Protein AF-A2EH08-F1 (afdb_monomer)

Secondary structure (DSSP, 8-state):
---HHHHHHHHHHHHHHHHHHHHHHHHHHHHHHHHHHHHHHHHHHHHTTPPP-HHHHHHHHHHHHT-SPP---HHHHHHHHHHHHHHHHHHHHHHHHHHHHHHHHHHHHHHHHHHHHHHHHHHHHHHHHHHHHHHHHHHHHHHHHHHHHHHHHHHHHHHHHHHHHHHHHHHHHHHHHHHHHHHHHHHHHHHHHHH--HHHHHHHHHHHHHHHHHHHHT----

Organism: Trichomonas vaginalis (strain ATCC PRA-98 / G3) (NCBI:txid412133)

Mean predicted aligned error: 13.9 Å

Structure (mmCIF, N/CA/C/O backbone):
data_AF-A2EH08-F1
#
_entry.id   AF-A2EH08-F1
#
loop_
_atom_site.group_PDB
_atom_site.id
_atom_site.type_symbol
_atom_site.label_atom_id
_atom_site.label_alt_id
_atom_site.label_comp_id
_atom_site.label_asym_id
_atom_site.label_entity_id
_atom_site.label_seq_id
_atom_site.pdbx_PDB_ins_code
_atom_site.Cartn_x
_atom_site.Cartn_y
_atom_site.Cartn_z
_atom_site.occupancy
_atom_site.B_iso_or_equiv
_atom_site.auth_seq_id
_atom_site.auth_comp_id
_atom_site.auth_asym_id
_atom_site.auth_atom_id
_atom_site.pdbx_PDB_model_num
ATOM 1 N N . MET A 1 1 ? 39.885 22.192 -23.749 1.00 49.75 1 MET A N 1
ATOM 2 C CA . MET A 1 1 ? 40.230 20.756 -23.696 1.00 49.75 1 MET A CA 1
ATOM 3 C C . MET A 1 1 ? 38.966 19.985 -23.991 1.00 49.75 1 MET A C 1
ATOM 5 O O . MET A 1 1 ? 37.995 20.178 -23.269 1.00 49.75 1 MET A O 1
ATOM 9 N N . GLU A 1 2 ? 38.948 19.190 -25.057 1.00 62.38 2 GLU A N 1
ATOM 10 C CA . GLU A 1 2 ? 37.859 18.235 -25.287 1.00 62.38 2 GLU A CA 1
ATOM 11 C C . GLU A 1 2 ? 37.790 17.224 -24.138 1.00 62.38 2 GLU A C 1
ATOM 13 O O . GLU A 1 2 ? 38.817 16.830 -23.579 1.00 62.38 2 GLU A O 1
ATOM 18 N N . SER A 1 3 ? 36.569 16.840 -23.756 1.00 83.94 3 SER A N 1
ATOM 19 C CA . SER A 1 3 ? 36.348 15.782 -22.767 1.00 83.94 3 SER A CA 1
ATOM 20 C C . SER A 1 3 ? 36.948 14.473 -23.282 1.00 83.94 3 SER A C 1
ATOM 22 O O . SER A 1 3 ? 36.879 14.192 -24.478 1.00 83.94 3 SER A O 1
ATOM 24 N N . LYS A 1 4 ? 37.481 13.635 -22.384 1.00 87.44 4 LYS A N 1
ATOM 25 C CA . LYS A 1 4 ? 37.990 12.297 -22.740 1.00 87.44 4 LYS A CA 1
ATOM 26 C C . LYS A 1 4 ? 36.957 11.483 -23.531 1.00 87.44 4 LYS A C 1
ATOM 28 O O . LYS A 1 4 ? 37.321 10.727 -24.419 1.00 87.44 4 LYS A O 1
ATOM 33 N N . GLU A 1 5 ? 35.672 11.665 -23.235 1.00 84.50 5 GLU A N 1
ATOM 34 C CA . GLU A 1 5 ? 34.560 11.014 -23.937 1.00 84.50 5 GLU A CA 1
ATOM 35 C C . GLU A 1 5 ? 34.427 11.463 -25.397 1.00 84.50 5 GLU A C 1
ATOM 37 O O . GLU A 1 5 ? 34.143 10.647 -26.270 1.00 84.50 5 GLU A O 1
ATOM 42 N N . GLU A 1 6 ? 34.672 12.744 -25.671 1.00 87.25 6 GLU A N 1
ATOM 43 C CA . GLU A 1 6 ? 34.622 13.298 -27.025 1.00 87.25 6 GLU A CA 1
ATOM 44 C C . GLU A 1 6 ? 35.771 12.731 -27.869 1.00 87.25 6 GLU A C 1
ATOM 46 O O . GLU A 1 6 ? 35.530 12.244 -28.969 1.00 87.25 6 GLU A O 1
ATOM 51 N N . GLN A 1 7 ? 36.973 12.651 -27.286 1.00 90.12 7 GLN A N 1
ATOM 52 C CA . GLN A 1 7 ? 38.146 12.035 -27.920 1.00 90.12 7 GLN A CA 1
ATOM 53 C C . GLN A 1 7 ? 37.923 10.550 -28.242 1.00 90.12 7 GLN A C 1
ATOM 55 O O . GLN A 1 7 ? 38.331 10.072 -29.299 1.00 90.12 7 GLN A O 1
ATOM 60 N N . PHE A 1 8 ? 37.248 9.801 -27.363 1.00 91.88 8 PHE A N 1
ATOM 61 C CA . PHE A 1 8 ? 36.887 8.412 -27.660 1.00 91.88 8 PHE A CA 1
ATOM 62 C C . PHE A 1 8 ? 35.885 8.304 -28.812 1.00 91.88 8 PHE A C 1
ATOM 64 O O . PHE A 1 8 ? 36.009 7.400 -29.638 1.00 91.88 8 PHE A O 1
ATOM 71 N N . LEU A 1 9 ? 34.903 9.205 -28.889 1.00 92.00 9 LEU A N 1
ATOM 72 C CA . LEU A 1 9 ? 33.942 9.220 -29.992 1.00 92.00 9 LEU A CA 1
ATOM 73 C C . LEU A 1 9 ? 34.605 9.547 -31.328 1.00 92.00 9 LEU A C 1
ATOM 75 O O . LEU A 1 9 ? 34.261 8.911 -32.324 1.00 92.00 9 LEU A O 1
ATOM 79 N N . ASP A 1 10 ? 35.559 10.478 -31.343 1.00 92.06 10 ASP A N 1
ATOM 80 C CA . ASP A 1 10 ? 36.365 10.780 -32.529 1.00 92.06 10 ASP A CA 1
ATOM 81 C C . ASP A 1 10 ? 37.149 9.556 -32.992 1.00 92.06 10 ASP A C 1
ATOM 83 O O . ASP A 1 10 ? 36.986 9.119 -34.129 1.00 92.06 10 ASP A O 1
ATOM 87 N N . LEU A 1 11 ? 37.884 8.907 -32.084 1.00 94.00 11 LEU A N 1
ATOM 88 C CA . LEU A 1 11 ? 38.642 7.697 -32.410 1.00 94.00 11 LEU A CA 1
ATOM 89 C C . LEU A 1 11 ? 37.751 6.568 -32.941 1.00 94.00 11 LEU A C 1
ATOM 91 O O . LEU A 1 11 ? 38.146 5.844 -33.856 1.00 94.00 11 LEU A O 1
ATOM 95 N N . ILE A 1 12 ? 36.553 6.377 -32.381 1.00 93.69 12 ILE A N 1
ATOM 96 C CA . ILE A 1 12 ? 35.608 5.360 -32.868 1.00 93.69 12 ILE A CA 1
ATOM 97 C C . ILE A 1 12 ? 35.096 5.734 -34.263 1.00 93.69 12 ILE A C 1
ATOM 99 O O . ILE A 1 12 ? 35.004 4.865 -35.134 1.00 93.69 12 ILE A O 1
ATOM 103 N N . ALA A 1 13 ? 34.762 7.004 -34.485 1.00 94.69 13 ALA A N 1
ATOM 104 C CA . ALA A 1 13 ? 34.248 7.483 -35.758 1.00 94.69 13 ALA A CA 1
ATOM 105 C C . ALA A 1 13 ? 35.300 7.398 -36.875 1.00 94.69 13 ALA A C 1
ATOM 107 O O . ALA A 1 13 ? 34.998 6.874 -37.947 1.00 94.69 13 ALA A O 1
ATOM 108 N N . GLU A 1 14 ? 36.538 7.810 -36.597 1.00 93.94 14 GLU A N 1
ATOM 109 C CA . GLU A 1 14 ? 37.685 7.681 -37.501 1.00 93.94 14 GLU A CA 1
ATOM 110 C C . GLU A 1 14 ? 37.977 6.215 -37.825 1.00 93.94 14 GLU A C 1
ATOM 112 O O . GLU A 1 14 ? 38.039 5.839 -38.993 1.00 93.94 14 GLU A O 1
ATOM 117 N N . ASN A 1 15 ? 38.057 5.340 -36.814 1.00 95.31 15 ASN A N 1
ATOM 118 C CA . ASN A 1 15 ? 38.250 3.904 -37.048 1.00 95.31 15 ASN A CA 1
ATOM 119 C C . ASN A 1 15 ? 37.121 3.289 -37.887 1.00 95.31 15 ASN A C 1
ATOM 121 O O . ASN A 1 15 ? 37.353 2.355 -38.655 1.00 95.31 15 ASN A O 1
ATOM 125 N N . THR A 1 16 ? 35.890 3.780 -37.736 1.00 94.50 16 THR A N 1
ATOM 126 C CA . THR A 1 16 ? 34.741 3.301 -38.514 1.00 94.50 16 THR A CA 1
ATOM 127 C C . THR A 1 16 ? 34.807 3.793 -39.958 1.00 94.50 16 THR A C 1
ATOM 129 O O . THR A 1 16 ? 34.585 2.998 -40.871 1.00 94.50 16 THR A O 1
ATOM 132 N N . GLN A 1 17 ? 35.173 5.060 -40.180 1.00 96.50 17 GLN A N 1
ATOM 133 C CA . GLN A 1 17 ? 35.439 5.595 -41.517 1.00 96.50 17 GLN A CA 1
ATOM 134 C C . GLN A 1 17 ? 36.549 4.797 -42.209 1.00 96.50 17 GLN A C 1
ATOM 136 O O . GLN A 1 17 ? 36.324 4.280 -43.299 1.00 96.50 17 GLN A O 1
ATOM 141 N N . LEU A 1 18 ? 37.699 4.613 -41.553 1.00 95.12 18 LEU A N 1
ATOM 142 C CA . LEU A 1 18 ? 38.838 3.877 -42.110 1.00 95.12 18 LEU A CA 1
ATOM 143 C C . LEU A 1 18 ? 38.465 2.439 -42.494 1.00 95.12 18 LEU A C 1
ATOM 145 O O . LEU A 1 18 ? 38.854 1.956 -43.554 1.00 95.12 18 LEU A O 1
ATOM 149 N N . LYS A 1 19 ? 37.666 1.745 -41.673 1.00 96.19 19 LYS A N 1
ATOM 150 C CA . LYS A 1 19 ? 37.162 0.400 -42.009 1.00 96.19 19 LYS A CA 1
ATOM 151 C C . LYS A 1 19 ? 36.293 0.401 -43.268 1.00 96.19 19 LYS A C 1
ATOM 153 O O . LYS A 1 19 ? 36.409 -0.509 -44.089 1.00 96.19 19 LYS A O 1
ATOM 158 N N . GLU A 1 20 ? 35.431 1.400 -43.427 1.00 94.69 20 GLU A N 1
ATOM 159 C CA . GLU A 1 20 ? 34.584 1.542 -44.614 1.00 94.69 20 GLU A CA 1
ATOM 160 C C . GLU A 1 20 ? 35.393 1.924 -45.863 1.00 94.69 20 GLU A C 1
ATOM 162 O O . GLU A 1 20 ? 35.124 1.386 -46.938 1.00 94.69 20 GLU A O 1
ATOM 167 N N . GLU A 1 21 ? 36.414 2.773 -45.720 1.00 94.94 21 GLU A N 1
ATOM 168 C CA . GLU A 1 21 ? 37.368 3.116 -46.783 1.00 94.94 21 GLU A CA 1
ATOM 169 C C . GLU A 1 21 ? 38.152 1.893 -47.245 1.00 94.94 21 GLU A C 1
ATOM 171 O O . GLU A 1 21 ? 38.143 1.586 -48.435 1.00 94.94 21 GLU A O 1
ATOM 176 N N . ILE A 1 22 ? 38.736 1.128 -46.318 1.00 95.62 22 ILE A N 1
ATOM 177 C CA . ILE A 1 22 ? 39.437 -0.126 -46.632 1.00 95.62 22 ILE A CA 1
ATOM 178 C C . ILE A 1 22 ? 38.513 -1.075 -47.398 1.00 95.62 22 ILE A C 1
ATOM 180 O O . ILE A 1 22 ? 38.913 -1.647 -48.413 1.00 95.62 22 ILE A O 1
ATOM 184 N N . LYS A 1 23 ? 37.262 -1.221 -46.953 1.00 95.75 23 LYS A N 1
ATOM 185 C CA . LYS A 1 23 ? 36.284 -2.076 -47.629 1.00 95.75 23 LYS A CA 1
ATOM 186 C C . LYS A 1 23 ? 35.937 -1.559 -49.030 1.00 95.75 23 LYS A C 1
ATO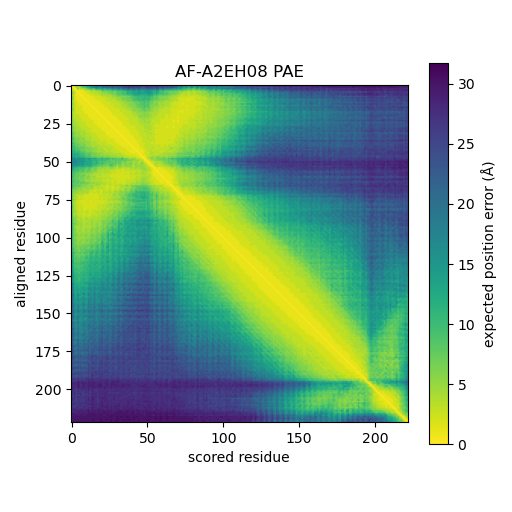M 188 O O . LYS A 1 23 ? 35.857 -2.356 -49.958 1.00 95.75 23 LYS A O 1
ATOM 193 N N . SER A 1 24 ? 35.775 -0.245 -49.197 1.00 95.94 24 SER A N 1
ATOM 194 C CA . SER A 1 24 ? 35.549 0.385 -50.506 1.00 95.94 24 SER A CA 1
ATOM 195 C C . SER A 1 24 ? 36.723 0.135 -51.46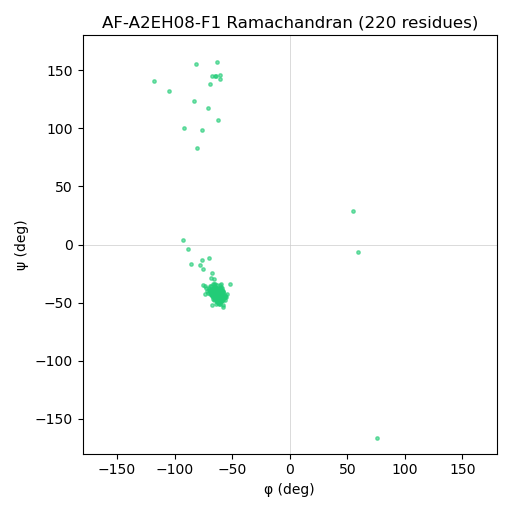4 1.00 95.94 24 SER A C 1
ATOM 197 O O . SER A 1 24 ? 36.511 -0.242 -52.617 1.00 95.94 24 SER A O 1
ATOM 199 N N . VAL A 1 25 ? 37.967 0.235 -50.971 1.00 95.94 25 VAL A N 1
ATOM 200 C CA . VAL A 1 25 ? 39.181 -0.066 -51.755 1.00 95.94 25 VAL A CA 1
ATOM 201 C C . VAL A 1 25 ? 39.203 -1.537 -52.162 1.00 95.94 25 VAL A C 1
ATOM 203 O O . VAL A 1 25 ? 39.465 -1.858 -53.317 1.00 95.94 25 VAL A O 1
ATOM 206 N N . GLN A 1 26 ? 38.914 -2.447 -51.231 1.00 95.94 26 GLN A N 1
ATOM 207 C CA . GLN A 1 26 ? 38.896 -3.888 -51.500 1.00 95.94 26 GLN A CA 1
ATOM 208 C C . GLN A 1 26 ? 37.847 -4.271 -52.551 1.00 95.94 26 GLN A C 1
ATOM 210 O O . GLN A 1 26 ? 38.128 -5.079 -53.437 1.00 95.94 26 GLN A O 1
ATOM 215 N N . GLU A 1 27 ? 36.651 -3.688 -52.472 1.00 93.62 27 GLU A N 1
ATOM 216 C CA . GLU A 1 27 ? 35.580 -3.900 -53.449 1.00 93.62 27 GLU A CA 1
ATOM 217 C C . GLU A 1 27 ? 35.974 -3.373 -54.832 1.00 93.62 27 GLU A C 1
ATOM 219 O O . GLU A 1 27 ? 35.802 -4.079 -55.828 1.00 93.62 27 GLU A O 1
ATOM 224 N N . PHE A 1 28 ? 36.575 -2.184 -54.896 1.00 96.06 28 PHE A N 1
ATOM 225 C CA . PHE A 1 28 ? 37.058 -1.613 -56.149 1.00 96.06 28 PHE A CA 1
ATOM 226 C C . PHE A 1 28 ? 38.192 -2.440 -56.768 1.00 96.06 28 PHE A C 1
ATOM 228 O O . PHE A 1 28 ? 38.129 -2.785 -57.946 1.00 96.06 28 PHE A O 1
ATOM 235 N N . ASN A 1 29 ? 39.175 -2.861 -55.971 1.00 95.19 29 ASN A N 1
ATOM 236 C CA . ASN A 1 29 ? 40.260 -3.731 -56.434 1.00 95.19 29 ASN A CA 1
ATOM 237 C C . ASN A 1 29 ? 39.731 -5.054 -57.001 1.00 95.19 29 ASN A C 1
ATOM 239 O O . ASN A 1 29 ? 40.243 -5.558 -58.000 1.00 95.19 29 ASN A O 1
ATOM 243 N N . LYS A 1 30 ? 38.670 -5.609 -56.402 1.00 95.12 30 LYS A N 1
ATOM 244 C CA . LYS A 1 30 ? 38.002 -6.800 -56.932 1.00 95.12 30 LYS A CA 1
ATOM 245 C C . LYS A 1 30 ? 37.341 -6.527 -58.286 1.00 95.12 30 LYS A C 1
ATOM 247 O O . LYS A 1 30 ? 37.424 -7.378 -59.166 1.00 95.12 30 LYS A O 1
ATOM 252 N N . LEU A 1 31 ? 36.700 -5.370 -58.466 1.00 94.69 31 LEU A N 1
ATOM 253 C CA . LEU A 1 31 ? 36.111 -4.982 -59.753 1.00 94.69 31 LEU A CA 1
ATOM 254 C C . LEU A 1 31 ? 37.174 -4.834 -60.844 1.00 94.69 31 LEU A C 1
ATOM 256 O O . LEU A 1 31 ? 36.974 -5.352 -61.938 1.00 94.69 31 LEU A O 1
ATOM 260 N N . VAL A 1 32 ? 38.308 -4.200 -60.531 1.00 93.88 32 VAL A N 1
ATOM 261 C CA . VAL A 1 32 ? 39.443 -4.072 -61.460 1.00 93.88 32 VAL A CA 1
ATOM 262 C C . VAL A 1 32 ? 39.987 -5.449 -61.842 1.00 93.88 32 VAL A C 1
ATOM 264 O O . VAL A 1 32 ? 40.097 -5.754 -63.022 1.00 93.88 32 VAL A O 1
ATOM 267 N N . SER A 1 33 ? 40.211 -6.335 -60.868 1.00 94.88 33 SER A N 1
ATOM 268 C CA . SER A 1 33 ? 40.682 -7.699 -61.146 1.00 94.88 33 SER A CA 1
ATOM 269 C C . SER A 1 33 ? 39.702 -8.508 -62.008 1.00 94.88 33 SER A C 1
ATOM 271 O O . SER A 1 33 ? 40.124 -9.263 -62.885 1.00 94.88 33 SER A O 1
ATOM 273 N N . LEU A 1 34 ? 38.392 -8.347 -61.792 1.00 94.19 34 LEU A N 1
ATOM 274 C CA . LEU A 1 34 ? 37.370 -8.979 -62.630 1.00 94.19 34 LEU A CA 1
ATOM 275 C C . LEU A 1 34 ? 37.344 -8.395 -64.046 1.00 94.19 34 LEU A C 1
ATOM 277 O O . LEU A 1 34 ? 37.100 -9.140 -64.995 1.00 94.19 34 LEU A O 1
ATOM 281 N N . LEU A 1 35 ? 37.584 -7.090 -64.189 1.00 93.50 35 LEU A N 1
ATOM 282 C CA . LEU A 1 35 ? 37.697 -6.429 -65.484 1.00 93.50 35 LEU A CA 1
ATOM 283 C C . LEU A 1 35 ? 38.915 -6.947 -66.257 1.00 93.50 35 LEU A C 1
ATOM 285 O O . LEU A 1 35 ? 38.756 -7.343 -67.409 1.00 93.50 35 LEU A O 1
ATOM 289 N N . ASP A 1 36 ? 40.082 -7.038 -65.616 1.00 93.00 36 ASP A N 1
ATOM 290 C CA . ASP A 1 36 ? 41.299 -7.600 -66.218 1.00 93.00 36 ASP A CA 1
ATOM 291 C C . ASP A 1 36 ? 41.063 -9.036 -66.701 1.00 93.00 36 ASP A C 1
ATOM 293 O O . ASP A 1 36 ? 41.398 -9.396 -67.831 1.00 93.00 36 ASP A O 1
ATOM 297 N N . GLN A 1 37 ? 40.417 -9.859 -65.869 1.00 92.75 37 GLN A N 1
ATOM 298 C CA . GLN A 1 37 ? 40.078 -11.231 -66.235 1.00 92.75 37 GLN A CA 1
ATOM 299 C C . GLN A 1 37 ? 39.111 -11.283 -67.426 1.00 92.75 37 GLN A C 1
ATOM 301 O O . GLN A 1 37 ? 39.305 -12.089 -68.337 1.00 92.75 37 GLN A O 1
ATOM 306 N N . ALA A 1 38 ? 38.073 -10.442 -67.433 1.00 90.56 38 ALA A N 1
ATOM 307 C CA . ALA A 1 38 ? 37.114 -10.377 -68.532 1.00 90.56 38 ALA A CA 1
ATOM 308 C C . ALA A 1 38 ? 37.775 -9.913 -69.839 1.00 90.56 38 ALA A C 1
ATOM 310 O O . ALA A 1 38 ? 37.497 -10.478 -70.895 1.00 90.56 38 ALA A O 1
ATOM 311 N N . TYR A 1 39 ? 38.690 -8.945 -69.764 1.00 91.00 39 TYR A N 1
ATOM 312 C CA . TYR A 1 39 ? 39.450 -8.460 -70.911 1.00 91.00 39 TYR A CA 1
ATOM 313 C C . TYR A 1 39 ? 40.364 -9.546 -71.497 1.00 91.00 39 TYR A C 1
ATOM 315 O O . TYR A 1 39 ? 40.376 -9.761 -72.705 1.00 91.00 39 TYR A O 1
ATOM 323 N N . LEU A 1 40 ? 41.079 -10.301 -70.655 1.00 91.06 40 LEU A N 1
ATOM 324 C CA . LEU A 1 40 ? 41.918 -11.413 -71.120 1.00 91.06 40 LEU A CA 1
ATOM 325 C C . LEU A 1 40 ? 41.103 -12.533 -71.779 1.00 91.06 40 LEU A C 1
ATOM 327 O O . LEU A 1 40 ? 41.537 -13.096 -72.786 1.00 91.06 40 LEU A O 1
ATOM 331 N N . ILE A 1 41 ? 39.926 -12.852 -71.229 1.00 89.31 41 ILE A N 1
ATOM 332 C CA . ILE A 1 41 ? 38.998 -13.822 -71.828 1.00 89.31 41 ILE A CA 1
ATOM 333 C C . ILE A 1 41 ? 38.559 -13.337 -73.213 1.00 89.31 41 ILE A C 1
ATOM 335 O O . ILE A 1 41 ? 38.685 -14.088 -74.174 1.00 89.31 41 ILE A O 1
ATOM 339 N N . MET A 1 42 ? 38.164 -12.068 -73.331 1.00 89.44 42 MET A N 1
ATOM 340 C CA . MET A 1 42 ? 37.791 -11.444 -74.602 1.00 89.44 42 MET A CA 1
ATOM 341 C C . MET A 1 42 ? 38.921 -11.538 -75.641 1.00 89.44 42 MET A C 1
ATOM 343 O O . MET A 1 42 ? 38.692 -11.967 -76.770 1.00 89.44 42 MET A O 1
ATOM 347 N N . CYS A 1 43 ? 40.158 -11.192 -75.263 1.00 87.81 43 CYS A N 1
ATOM 348 C CA . CYS A 1 43 ? 41.312 -11.298 -76.161 1.00 87.81 43 CYS A CA 1
ATOM 349 C C . CYS A 1 43 ? 41.554 -12.741 -76.633 1.00 87.81 43 CYS A C 1
ATOM 351 O O . CYS A 1 43 ? 41.927 -12.960 -77.790 1.00 87.81 43 CYS A O 1
ATOM 353 N N . ARG A 1 44 ? 41.343 -13.733 -75.757 1.00 90.19 44 ARG A N 1
ATOM 354 C CA . ARG A 1 44 ? 41.459 -15.157 -76.099 1.00 90.19 44 ARG A CA 1
ATOM 355 C C . ARG A 1 44 ? 40.361 -15.596 -77.066 1.00 90.19 44 ARG A C 1
ATOM 357 O O . ARG A 1 44 ? 40.689 -16.194 -78.084 1.00 90.19 44 ARG A O 1
ATOM 364 N N . GLU A 1 45 ? 39.100 -15.315 -76.749 1.00 88.38 45 GLU A N 1
ATOM 365 C CA . GLU A 1 45 ? 37.937 -15.661 -77.582 1.00 88.38 45 GLU A CA 1
ATOM 366 C C . GLU A 1 45 ? 38.097 -15.070 -78.988 1.00 88.38 45 GLU A C 1
ATOM 368 O O . GLU A 1 45 ? 37.974 -15.778 -79.986 1.00 88.38 45 GLU A O 1
ATOM 373 N N . GLN A 1 46 ? 38.522 -13.806 -79.072 1.00 86.69 46 GLN A N 1
ATOM 374 C CA . GLN A 1 46 ? 38.814 -13.144 -80.342 1.00 86.69 46 GLN A CA 1
ATOM 375 C C . GLN A 1 46 ? 39.960 -13.819 -81.114 1.00 86.69 46 GLN A C 1
ATOM 377 O O . GLN A 1 46 ? 39.867 -13.984 -82.328 1.00 86.69 46 GLN A O 1
ATOM 382 N N . SER A 1 47 ? 41.030 -14.238 -80.430 1.00 88.12 47 SER A N 1
ATOM 383 C CA . SER A 1 47 ? 42.163 -14.943 -81.058 1.00 88.12 47 SER A CA 1
ATOM 384 C C . SER A 1 47 ? 41.790 -16.337 -81.579 1.00 88.12 47 SER A C 1
ATOM 386 O O . SER A 1 47 ? 42.447 -16.852 -82.481 1.00 88.12 47 SER A O 1
ATOM 388 N N . LEU A 1 48 ? 40.749 -16.953 -81.010 1.00 90.38 48 LEU A N 1
ATOM 389 C CA . LEU A 1 48 ? 40.214 -18.257 -81.411 1.00 90.38 48 LEU A CA 1
ATOM 390 C C . LEU A 1 48 ? 39.064 -18.152 -82.433 1.00 90.38 48 LEU A C 1
ATOM 392 O O . LEU A 1 48 ? 38.503 -19.180 -82.806 1.00 90.38 48 LEU A O 1
ATOM 396 N N . ASN A 1 49 ? 38.729 -16.944 -82.913 1.00 84.38 49 ASN A N 1
ATOM 397 C CA . ASN A 1 49 ? 37.547 -16.656 -83.742 1.00 84.38 49 ASN A CA 1
ATOM 398 C C . ASN A 1 49 ? 36.212 -17.102 -83.098 1.00 84.38 49 ASN A C 1
ATOM 400 O O . ASN A 1 49 ? 35.252 -17.425 -83.800 1.00 84.38 49 ASN A O 1
ATOM 404 N N . GLU A 1 50 ? 36.137 -17.119 -81.767 1.00 87.50 50 GLU A N 1
ATOM 405 C CA . GLU A 1 50 ? 34.903 -17.372 -81.019 1.00 87.50 50 GLU A CA 1
ATOM 406 C C . GLU A 1 50 ? 34.051 -16.089 -80.930 1.00 87.50 50 GLU A C 1
ATOM 408 O O . GLU A 1 50 ? 34.552 -14.968 -81.054 1.00 87.50 50 GLU A O 1
ATOM 413 N N . GLN A 1 51 ? 32.734 -16.235 -80.742 1.00 81.69 51 GLN A N 1
ATOM 414 C CA . GLN A 1 51 ? 31.839 -15.087 -80.576 1.00 81.69 51 GLN A CA 1
ATOM 415 C C . GLN A 1 51 ? 32.081 -14.423 -79.213 1.00 81.69 51 GLN A C 1
ATOM 417 O O . GLN A 1 51 ? 31.823 -15.025 -78.176 1.00 81.69 51 GLN A O 1
ATOM 422 N N . VAL A 1 52 ?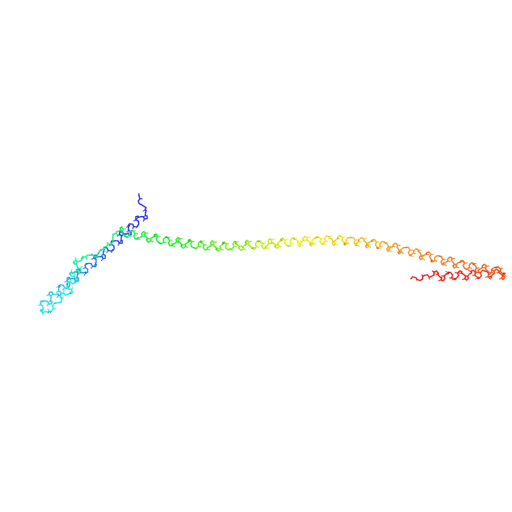 32.512 -13.163 -79.232 1.00 81.62 52 VAL A N 1
ATOM 423 C CA . VAL A 1 52 ? 32.794 -12.366 -78.031 1.00 81.62 52 VAL A CA 1
ATOM 424 C C . VAL A 1 52 ? 31.508 -11.735 -77.476 1.00 81.62 52 VAL A C 1
ATOM 426 O O . VAL A 1 52 ? 30.841 -10.968 -78.175 1.00 81.62 52 VAL A O 1
ATOM 429 N N . ASP A 1 53 ? 31.178 -11.996 -76.206 1.00 79.62 53 ASP A N 1
ATOM 430 C CA . ASP A 1 53 ? 30.110 -11.285 -75.480 1.00 79.62 53 ASP A CA 1
ATOM 431 C C . ASP A 1 53 ? 30.666 -10.066 -74.724 1.00 79.62 53 ASP A C 1
ATOM 433 O O . ASP A 1 53 ? 31.210 -10.167 -73.621 1.00 79.62 53 ASP A O 1
ATOM 437 N N . LEU A 1 54 ? 30.482 -8.880 -75.307 1.00 85.25 54 LEU A N 1
ATOM 438 C CA . LEU A 1 54 ? 30.937 -7.612 -74.728 1.00 85.25 54 LEU A CA 1
ATOM 439 C C . LEU A 1 54 ? 30.053 -7.113 -73.576 1.00 85.25 54 LEU A C 1
ATOM 441 O O . LEU A 1 54 ? 30.476 -6.260 -72.799 1.00 85.25 54 LEU A O 1
ATOM 445 N N . THR A 1 55 ? 28.857 -7.677 -73.385 1.00 86.44 55 THR A N 1
ATOM 446 C CA . THR A 1 55 ? 27.880 -7.180 -72.402 1.00 86.44 55 THR A CA 1
ATOM 447 C C . THR A 1 55 ? 28.419 -7.241 -70.972 1.00 86.44 55 THR A C 1
ATOM 449 O O . THR A 1 55 ? 28.139 -6.376 -70.136 1.00 86.44 55 THR A O 1
ATOM 452 N N . LYS A 1 56 ? 29.185 -8.291 -70.655 1.00 85.06 56 LYS A N 1
ATOM 453 C CA . LYS A 1 56 ? 29.806 -8.464 -69.335 1.00 85.06 56 LYS A CA 1
ATOM 454 C C . LYS A 1 56 ? 30.969 -7.494 -69.128 1.00 85.06 56 LYS A C 1
ATOM 456 O O . LYS A 1 56 ? 31.128 -6.976 -68.021 1.00 85.06 56 LYS A O 1
ATOM 461 N N . LEU A 1 57 ? 31.745 -7.243 -70.180 1.00 88.31 57 LEU A N 1
ATOM 462 C CA . LEU A 1 57 ? 32.861 -6.306 -70.161 1.00 88.31 57 LEU A CA 1
ATOM 463 C C . LEU A 1 57 ? 32.355 -4.870 -69.976 1.00 88.31 57 LEU A C 1
ATOM 465 O O . LEU A 1 57 ? 32.811 -4.192 -69.062 1.00 88.31 57 LEU A O 1
ATOM 469 N N . ASP A 1 58 ? 31.332 -4.455 -70.724 1.00 90.44 58 ASP A N 1
ATOM 470 C CA . ASP A 1 58 ? 30.728 -3.119 -70.625 1.00 90.44 58 ASP A CA 1
ATOM 471 C C . ASP A 1 58 ? 30.170 -2.827 -69.226 1.00 90.44 58 ASP A C 1
ATOM 473 O O . ASP A 1 58 ? 30.347 -1.733 -68.681 1.00 90.44 58 ASP A O 1
ATOM 477 N N . LYS A 1 59 ? 29.539 -3.822 -68.586 1.00 91.56 59 LYS A N 1
ATOM 478 C CA . LYS A 1 59 ? 29.060 -3.704 -67.198 1.00 91.56 59 LYS A CA 1
ATOM 479 C C . LYS A 1 59 ? 30.205 -3.517 -66.203 1.00 91.56 59 LYS A C 1
ATOM 481 O O . LYS A 1 59 ? 30.078 -2.717 -65.272 1.00 91.56 59 LYS A O 1
ATOM 486 N N . LEU A 1 60 ? 31.314 -4.237 -66.380 1.00 91.81 60 LEU A N 1
ATOM 487 C CA . LEU A 1 60 ? 32.496 -4.106 -65.524 1.00 91.81 60 LEU A CA 1
ATOM 488 C C . LEU A 1 60 ? 33.214 -2.775 -65.761 1.00 91.81 60 LEU A C 1
ATOM 490 O O . LEU A 1 60 ? 33.546 -2.106 -64.788 1.00 91.81 60 LEU A O 1
ATOM 494 N N . ILE A 1 61 ? 33.356 -2.341 -67.017 1.00 91.00 61 ILE A N 1
ATOM 495 C CA . ILE A 1 61 ? 33.893 -1.021 -67.377 1.00 91.00 61 ILE A CA 1
ATOM 496 C C . ILE A 1 61 ? 33.052 0.077 -66.731 1.00 91.00 61 ILE A C 1
ATOM 498 O O . ILE A 1 61 ? 33.603 0.958 -66.079 1.00 91.00 61 ILE A O 1
ATOM 502 N N . THR A 1 62 ? 31.724 0.003 -66.833 1.00 92.00 62 THR A N 1
ATOM 503 C CA . THR A 1 62 ? 30.819 0.981 -66.207 1.00 92.00 62 THR A CA 1
ATOM 504 C C . THR A 1 62 ? 30.991 1.009 -64.686 1.00 92.00 62 THR A C 1
ATOM 506 O O . THR A 1 62 ? 31.051 2.080 -64.080 1.00 92.00 62 THR A O 1
ATOM 509 N N . SER A 1 63 ? 31.125 -0.165 -64.063 1.00 91.44 63 SER A N 1
ATOM 510 C CA . SER A 1 63 ? 31.305 -0.288 -62.612 1.00 91.44 63 SER A CA 1
ATOM 511 C C . SER A 1 63 ? 32.657 0.263 -62.146 1.00 91.44 63 SER A C 1
ATOM 513 O O . SER A 1 63 ? 32.709 0.969 -61.147 1.00 91.44 63 SER A O 1
ATOM 515 N N . VAL A 1 64 ? 33.742 0.004 -62.885 1.00 91.12 64 VAL A N 1
ATOM 516 C CA . VAL A 1 64 ? 35.080 0.551 -62.596 1.00 91.12 64 VAL A CA 1
ATOM 517 C C . VAL A 1 64 ? 35.130 2.059 -62.862 1.00 91.12 64 VAL A C 1
ATOM 519 O O . VAL A 1 64 ? 35.694 2.805 -62.068 1.00 91.12 64 VAL A O 1
ATOM 522 N N . THR A 1 65 ? 34.482 2.533 -63.926 1.00 91.31 65 THR A N 1
ATOM 523 C CA . THR A 1 65 ? 34.408 3.967 -64.269 1.00 91.31 65 THR A CA 1
ATOM 524 C C . THR A 1 65 ? 33.620 4.757 -63.224 1.00 91.31 65 THR A C 1
ATOM 526 O O . THR A 1 65 ? 33.911 5.924 -62.978 1.00 91.31 65 THR A O 1
ATOM 529 N N . SER A 1 66 ? 32.658 4.111 -62.561 1.00 91.25 66 SER A N 1
ATOM 530 C CA . SER A 1 66 ? 31.914 4.695 -61.439 1.00 91.25 66 SER A CA 1
ATOM 531 C C . SER A 1 66 ? 32.765 4.859 -60.169 1.00 91.25 66 SER A C 1
ATOM 533 O O . SER A 1 66 ? 32.346 5.549 -59.243 1.00 91.25 66 SER A O 1
ATOM 535 N N . GLY A 1 67 ? 33.966 4.270 -60.130 1.00 91.38 67 GLY A N 1
ATOM 536 C CA . GLY A 1 67 ? 34.934 4.445 -59.055 1.00 91.38 67 GLY A CA 1
ATOM 537 C C . GLY A 1 67 ? 34.602 3.681 -57.772 1.00 91.38 67 GLY A C 1
ATOM 538 O O . GLY A 1 67 ? 33.774 2.770 -57.728 1.00 91.38 67 GLY A O 1
ATOM 539 N N . MET A 1 68 ? 35.304 4.050 -56.702 1.00 91.75 68 MET A N 1
ATOM 540 C CA . MET A 1 68 ? 35.074 3.525 -55.359 1.00 91.75 68 MET A CA 1
ATOM 541 C C . MET A 1 68 ? 33.721 3.987 -54.813 1.00 91.75 68 MET A C 1
ATOM 543 O O . MET A 1 68 ? 33.304 5.126 -55.033 1.00 91.75 68 MET A O 1
ATOM 547 N N . ARG A 1 69 ? 33.049 3.132 -54.033 1.00 91.00 69 ARG A N 1
ATOM 548 C CA . ARG A 1 69 ? 31.806 3.543 -53.370 1.00 91.00 69 ARG A CA 1
ATOM 549 C C . ARG A 1 69 ? 32.081 4.670 -52.362 1.00 91.00 69 ARG A C 1
ATOM 551 O O . ARG A 1 69 ? 33.119 4.640 -51.689 1.00 91.00 69 ARG A O 1
ATOM 558 N N . PRO A 1 70 ? 31.152 5.625 -52.202 1.00 89.88 70 PRO A N 1
ATOM 559 C CA . PRO A 1 70 ? 31.313 6.707 -51.244 1.00 89.88 70 PRO A CA 1
ATOM 560 C C . PRO A 1 70 ? 31.324 6.175 -49.807 1.00 89.88 70 PRO A C 1
ATOM 562 O O . PRO A 1 70 ? 30.601 5.234 -49.464 1.00 89.88 70 PRO A O 1
ATOM 565 N N . VAL A 1 71 ? 32.131 6.812 -48.959 1.00 92.44 71 VAL A N 1
ATOM 566 C CA . VAL A 1 71 ? 32.253 6.497 -47.532 1.00 92.44 71 VAL A CA 1
ATOM 567 C C . VAL A 1 71 ? 31.815 7.700 -46.701 1.00 92.44 71 VAL A C 1
ATOM 569 O O . VAL A 1 71 ? 32.070 8.846 -47.060 1.00 92.44 71 VAL A O 1
ATOM 572 N N . ASN A 1 72 ? 31.118 7.439 -45.594 1.00 91.00 72 ASN A N 1
ATOM 573 C CA . ASN A 1 72 ? 30.714 8.486 -44.658 1.00 91.00 72 ASN A CA 1
ATOM 574 C C . ASN A 1 72 ? 31.941 9.053 -43.931 1.00 91.00 72 ASN A C 1
ATOM 576 O O . ASN A 1 72 ? 32.772 8.285 -43.447 1.00 91.00 72 ASN A O 1
ATOM 580 N N . SER A 1 73 ? 31.988 10.376 -43.768 1.00 94.62 73 SER A N 1
ATOM 581 C CA . SER A 1 73 ? 33.019 11.037 -42.965 1.00 94.62 73 SER A CA 1
ATOM 582 C C . SER A 1 73 ? 32.956 10.630 -41.488 1.00 94.62 73 SER A C 1
ATOM 584 O O . SER A 1 73 ? 31.895 10.251 -40.973 1.00 94.62 73 SER A O 1
ATOM 586 N N . ALA A 1 74 ? 34.076 10.777 -40.781 1.00 92.38 74 ALA A N 1
ATOM 587 C CA . ALA A 1 74 ? 34.161 10.599 -39.337 1.00 92.38 74 ALA A CA 1
ATOM 588 C C . ALA A 1 74 ? 33.140 11.490 -38.619 1.00 92.38 74 ALA A C 1
ATOM 590 O O . ALA A 1 74 ? 32.410 11.010 -37.761 1.00 92.38 74 ALA A O 1
ATOM 591 N N . GLU A 1 75 ? 32.968 12.746 -39.032 1.00 92.12 75 GLU A N 1
ATOM 592 C CA . GLU A 1 75 ? 31.955 13.640 -38.451 1.00 92.12 75 GLU A CA 1
ATOM 593 C C . GLU A 1 75 ? 30.530 13.074 -38.569 1.00 92.12 75 GLU A C 1
ATOM 595 O O . GLU A 1 75 ? 29.751 13.111 -37.612 1.00 92.12 75 GLU A O 1
ATOM 600 N N . SER A 1 76 ? 30.198 12.476 -39.719 1.00 92.56 76 SER A N 1
ATOM 601 C CA . SER A 1 76 ? 28.894 11.842 -39.944 1.00 92.56 76 SER A CA 1
ATOM 602 C C . SER A 1 76 ? 28.692 10.628 -39.034 1.00 92.56 76 SER A C 1
ATOM 604 O O . SER A 1 76 ? 27.600 10.421 -38.498 1.00 92.56 76 SER A O 1
ATOM 606 N N . TRP A 1 77 ? 29.739 9.823 -38.833 1.00 92.69 77 TRP A N 1
ATOM 607 C CA . TRP A 1 77 ? 29.712 8.698 -37.898 1.00 92.69 77 TRP A CA 1
ATOM 608 C C . TRP A 1 77 ? 29.618 9.158 -36.446 1.00 92.69 77 TRP A C 1
ATOM 610 O O . TRP A 1 77 ? 28.778 8.647 -35.707 1.00 92.69 77 TRP A O 1
ATOM 620 N N . LYS A 1 78 ? 30.398 10.168 -36.055 1.00 93.44 78 LYS A N 1
ATOM 621 C CA . LYS A 1 78 ? 30.357 10.784 -34.725 1.00 93.44 78 LYS A CA 1
ATOM 622 C C . LYS A 1 78 ? 28.954 11.291 -34.406 1.00 93.44 78 LYS A C 1
ATOM 624 O O . LYS A 1 78 ? 28.423 11.010 -33.333 1.00 93.44 78 LYS A O 1
ATOM 629 N N . TYR A 1 79 ? 28.314 11.976 -35.354 1.00 94.06 79 TYR A N 1
ATOM 630 C CA . TYR A 1 79 ? 26.943 12.457 -35.204 1.00 94.06 79 TYR A CA 1
ATOM 631 C C . TYR A 1 79 ? 25.939 11.313 -35.007 1.00 94.06 79 TYR A C 1
ATOM 633 O O . TYR A 1 79 ? 25.129 11.355 -34.076 1.00 94.06 79 TYR A O 1
ATOM 641 N N . LYS A 1 80 ? 26.016 10.260 -35.833 1.00 93.88 80 LYS A N 1
ATOM 642 C CA . LYS A 1 80 ? 25.163 9.066 -35.696 1.00 93.88 80 LYS A CA 1
ATOM 643 C C . LYS A 1 80 ? 25.351 8.394 -34.334 1.00 93.88 80 LYS A C 1
ATOM 645 O O . LYS A 1 80 ? 24.363 8.117 -33.658 1.00 93.88 80 LYS A O 1
ATOM 650 N N . LEU A 1 81 ? 26.597 8.209 -33.897 1.00 92.81 81 LEU A N 1
ATOM 651 C CA . LEU A 1 81 ? 26.927 7.616 -32.598 1.00 92.81 81 LEU A CA 1
ATOM 652 C C . LEU A 1 81 ? 26.363 8.443 -31.441 1.00 92.81 81 LEU A C 1
ATOM 654 O O . LEU A 1 81 ? 25.711 7.892 -30.555 1.00 92.81 81 LEU A O 1
ATOM 658 N N . LYS A 1 82 ? 26.533 9.771 -31.472 1.00 93.81 82 LYS A N 1
ATOM 659 C CA . LYS A 1 82 ? 25.936 10.665 -30.470 1.00 93.81 82 LYS A CA 1
ATOM 660 C C . LYS A 1 82 ? 24.419 10.514 -30.422 1.00 93.81 82 LYS A C 1
ATOM 662 O O . LYS A 1 82 ? 23.860 10.358 -29.339 1.00 93.81 82 LYS A O 1
ATOM 667 N N . GLN A 1 83 ? 23.746 10.503 -31.574 1.00 93.94 83 GLN A N 1
ATOM 668 C CA . GLN A 1 83 ? 22.298 10.296 -31.615 1.00 93.94 83 GLN A CA 1
ATOM 669 C C . GLN A 1 83 ? 21.872 8.956 -31.007 1.00 93.94 83 GLN A C 1
ATOM 671 O O . GLN A 1 83 ? 20.880 8.912 -30.280 1.00 93.94 83 GLN A O 1
ATOM 676 N N . GLU A 1 84 ? 22.586 7.866 -31.289 1.00 93.12 84 GLU A N 1
ATOM 677 C CA . GLU A 1 84 ? 22.269 6.558 -30.709 1.00 93.12 84 GLU A CA 1
ATOM 678 C C . GLU A 1 84 ? 22.478 6.528 -29.195 1.00 93.12 84 GLU A C 1
ATOM 680 O O . GLU A 1 84 ? 21.614 6.029 -28.470 1.00 93.12 84 GLU A O 1
ATOM 685 N N . ILE A 1 85 ? 23.567 7.129 -28.705 1.00 93.12 85 ILE A N 1
ATOM 686 C CA . ILE A 1 85 ? 23.830 7.275 -27.268 1.00 93.12 85 ILE A CA 1
ATOM 687 C C . ILE A 1 85 ? 22.691 8.051 -26.600 1.00 93.12 85 ILE A C 1
ATOM 689 O O . ILE A 1 85 ? 22.141 7.588 -25.598 1.00 93.12 85 ILE A O 1
ATOM 693 N N . TYR A 1 86 ? 22.272 9.181 -27.178 1.00 93.75 86 TYR A N 1
ATOM 694 C CA . TYR A 1 86 ? 21.151 9.962 -26.652 1.00 93.75 86 TYR A CA 1
ATOM 695 C C . TYR A 1 86 ? 19.838 9.179 -26.666 1.00 93.75 86 TYR A C 1
ATOM 697 O O . TYR A 1 86 ? 19.121 9.174 -25.668 1.00 93.75 86 TYR A O 1
ATOM 705 N N . LYS A 1 87 ? 19.524 8.471 -27.758 1.00 95.50 87 LYS A N 1
ATOM 706 C CA . LYS A 1 87 ? 18.315 7.637 -27.848 1.00 95.50 87 LYS A CA 1
ATOM 707 C C . LYS A 1 87 ? 18.305 6.547 -26.781 1.00 95.50 87 LYS A C 1
ATOM 709 O O . LYS A 1 87 ? 17.291 6.365 -26.109 1.00 95.50 87 LYS A O 1
ATOM 714 N N . LYS A 1 88 ? 19.430 5.854 -26.592 1.00 95.19 88 LYS A N 1
ATOM 715 C CA . LYS A 1 88 ? 19.567 4.794 -25.587 1.00 95.19 88 LYS A CA 1
ATOM 716 C C . LYS A 1 88 ? 19.449 5.347 -24.167 1.00 95.19 88 LYS A C 1
ATOM 718 O O . LYS A 1 88 ? 18.720 4.779 -23.357 1.00 95.19 88 LYS A O 1
ATOM 723 N N . SER A 1 89 ? 20.105 6.472 -23.885 1.00 94.44 89 SER A N 1
ATOM 724 C CA . SER A 1 89 ? 20.023 7.157 -22.590 1.00 94.44 89 SER A CA 1
ATOM 725 C C . SER A 1 89 ? 18.596 7.625 -22.276 1.00 94.44 89 SER A C 1
ATOM 727 O O . SER A 1 89 ? 18.071 7.360 -21.192 1.00 94.44 89 SER A O 1
ATOM 729 N N . ASN A 1 90 ? 17.912 8.229 -23.251 1.00 95.25 90 ASN A N 1
ATOM 730 C CA . ASN A 1 90 ? 16.519 8.652 -23.106 1.00 95.25 90 ASN A CA 1
ATOM 731 C C . ASN A 1 90 ? 15.579 7.465 -22.894 1.00 95.25 90 ASN A C 1
ATOM 733 O O . ASN A 1 90 ? 14.694 7.532 -22.045 1.00 95.25 90 ASN A O 1
ATOM 737 N N . HIS A 1 91 ? 15.772 6.370 -23.633 1.00 95.62 91 HIS A N 1
ATOM 738 C CA . HIS A 1 91 ? 14.980 5.158 -23.447 1.00 95.62 91 HIS A CA 1
ATOM 739 C C . HIS A 1 91 ? 15.157 4.587 -22.036 1.00 95.62 91 HIS A C 1
ATOM 741 O O . HIS A 1 91 ? 14.169 4.300 -21.363 1.00 95.62 91 HIS A O 1
ATOM 747 N N . GLN A 1 92 ? 16.399 4.509 -21.552 1.00 95.62 92 GLN A N 1
ATOM 748 C CA . GLN A 1 92 ? 16.688 4.049 -20.197 1.00 95.62 92 GLN A CA 1
ATOM 749 C C . GLN A 1 92 ? 16.054 4.961 -19.139 1.00 95.62 92 GLN A C 1
ATOM 751 O O . GLN A 1 92 ? 15.443 4.471 -18.193 1.00 95.62 92 GLN A O 1
ATOM 756 N N . THR A 1 93 ? 16.156 6.278 -19.318 1.00 96.31 93 THR A N 1
ATOM 757 C CA . THR A 1 93 ? 15.560 7.273 -18.414 1.00 96.31 93 THR A CA 1
ATOM 758 C C . THR A 1 93 ? 14.035 7.185 -18.403 1.00 96.31 93 THR A C 1
ATOM 760 O O . THR A 1 93 ? 13.406 7.308 -17.356 1.00 96.31 93 THR A O 1
ATOM 763 N N . LYS A 1 94 ? 13.418 6.921 -19.558 1.00 97.25 94 LYS A N 1
ATOM 764 C CA . LYS A 1 94 ? 11.975 6.704 -19.650 1.00 97.25 94 LYS A CA 1
ATOM 765 C C . LYS A 1 94 ? 11.553 5.445 -18.892 1.00 97.25 94 LYS A C 1
ATOM 767 O O . LYS A 1 94 ? 10.634 5.510 -18.087 1.00 97.25 94 LYS A O 1
ATOM 772 N N . LEU A 1 95 ? 12.266 4.332 -19.073 1.00 96.94 95 LEU A N 1
ATOM 773 C CA . LEU A 1 95 ? 11.990 3.095 -18.338 1.00 96.94 95 LEU A CA 1
ATOM 774 C C . LEU A 1 95 ? 12.122 3.282 -16.822 1.00 96.94 95 LEU A C 1
ATOM 776 O O . LEU A 1 95 ? 11.303 2.765 -16.063 1.00 96.94 95 LEU A O 1
ATOM 780 N N . THR A 1 96 ? 13.143 4.000 -16.349 1.00 96.94 96 THR A N 1
ATOM 781 C CA . THR A 1 96 ? 13.289 4.267 -14.911 1.00 96.94 96 THR A CA 1
ATOM 782 C C . THR A 1 96 ? 12.181 5.182 -14.397 1.00 96.94 96 THR A C 1
ATOM 784 O O . THR A 1 96 ? 11.641 4.919 -13.323 1.00 96.94 96 THR A O 1
ATOM 787 N N . PHE A 1 97 ? 11.795 6.202 -15.166 1.00 97.75 97 PHE A N 1
ATOM 788 C CA . PHE A 1 97 ? 10.681 7.086 -14.832 1.00 97.75 97 PHE A CA 1
ATOM 789 C C . PHE A 1 97 ? 9.351 6.331 -14.731 1.00 97.75 97 PHE A C 1
ATOM 791 O O . PHE A 1 97 ? 8.670 6.449 -13.713 1.00 97.75 97 PHE A O 1
ATOM 798 N N . ASP A 1 98 ? 9.013 5.514 -15.729 1.00 97.69 98 ASP A N 1
ATOM 799 C CA . ASP A 1 98 ? 7.771 4.735 -15.759 1.00 97.69 98 ASP A CA 1
ATOM 800 C C . ASP A 1 98 ? 7.706 3.781 -14.552 1.00 97.69 98 ASP A C 1
ATOM 802 O O . ASP A 1 98 ? 6.725 3.768 -13.807 1.00 97.69 98 ASP A O 1
ATOM 806 N N . ASN A 1 99 ? 8.810 3.086 -14.251 1.00 97.62 99 ASN A N 1
ATOM 807 C CA . ASN A 1 99 ? 8.915 2.225 -13.069 1.00 97.62 99 ASN A CA 1
ATOM 808 C C . ASN A 1 99 ? 8.735 2.989 -11.745 1.00 97.62 99 ASN A C 1
ATOM 810 O O . ASN A 1 99 ? 8.105 2.487 -10.808 1.00 97.62 99 ASN A O 1
ATOM 814 N N . LEU A 1 100 ? 9.308 4.190 -11.623 1.00 97.62 100 LEU A N 1
ATOM 815 C CA . LEU A 1 100 ? 9.148 5.023 -10.428 1.00 97.62 100 LEU A CA 1
ATOM 816 C C . LEU A 1 100 ? 7.718 5.555 -10.297 1.00 97.62 100 LEU A C 1
ATOM 818 O O . LEU A 1 100 ? 7.182 5.571 -9.187 1.00 97.62 100 LEU A O 1
ATOM 822 N N . SER A 1 101 ? 7.092 5.935 -11.411 1.00 98.00 101 SER A N 1
ATOM 823 C CA . SER A 1 101 ? 5.694 6.366 -11.469 1.00 98.00 101 SER A CA 1
ATOM 824 C C . SER A 1 101 ? 4.755 5.253 -10.995 1.00 98.00 101 SER A C 1
ATOM 826 O O . SER A 1 101 ? 3.948 5.461 -10.087 1.00 98.00 101 SER A O 1
ATOM 828 N N . ASP A 1 102 ? 4.945 4.029 -11.488 1.00 97.88 102 ASP A N 1
ATOM 829 C CA . ASP A 1 102 ? 4.165 2.863 -11.065 1.00 97.88 102 ASP A CA 1
ATOM 830 C C . ASP A 1 102 ? 4.338 2.550 -9.578 1.00 97.88 102 ASP A C 1
ATOM 832 O O . ASP A 1 102 ? 3.368 2.265 -8.867 1.00 97.88 102 ASP A O 1
ATOM 836 N N . ARG A 1 103 ? 5.575 2.624 -9.072 1.00 97.75 103 ARG A N 1
ATOM 837 C CA . ARG A 1 103 ? 5.853 2.443 -7.641 1.00 97.75 103 ARG A CA 1
ATOM 838 C C . ARG A 1 103 ? 5.181 3.523 -6.801 1.00 97.75 103 ARG A C 1
ATOM 840 O O . ARG A 1 103 ? 4.602 3.190 -5.769 1.00 97.75 103 ARG A O 1
ATOM 847 N N . LYS A 1 104 ? 5.226 4.785 -7.236 1.00 98.12 104 LYS A N 1
ATOM 848 C CA . LYS A 1 104 ? 4.543 5.899 -6.567 1.00 98.12 104 LYS A CA 1
ATOM 849 C C . LYS A 1 104 ? 3.038 5.649 -6.507 1.00 98.12 104 LYS A C 1
ATOM 851 O O . LYS A 1 104 ? 2.468 5.731 -5.425 1.00 98.12 104 LYS A O 1
ATOM 856 N N . ASN A 1 105 ? 2.419 5.271 -7.623 1.00 97.69 105 ASN A N 1
ATOM 857 C CA . ASN A 1 105 ? 0.979 5.013 -7.699 1.00 97.69 105 ASN A CA 1
ATOM 858 C C . ASN A 1 105 ? 0.559 3.845 -6.794 1.00 97.69 105 ASN A C 1
ATOM 860 O O . ASN A 1 105 ? -0.406 3.957 -6.039 1.00 97.69 105 ASN A O 1
ATOM 864 N N . LYS A 1 106 ? 1.324 2.745 -6.792 1.00 97.62 106 LYS A N 1
ATOM 865 C CA . LYS A 1 106 ? 1.089 1.605 -5.888 1.00 97.62 106 LYS A CA 1
ATOM 866 C C . LYS A 1 106 ? 1.227 1.996 -4.417 1.00 97.62 106 LYS A C 1
ATOM 868 O O . LYS A 1 106 ? 0.425 1.560 -3.595 1.00 97.62 106 LYS A O 1
ATOM 873 N N . SER A 1 107 ? 2.235 2.794 -4.074 1.00 97.44 107 SER A N 1
ATOM 874 C CA . SER A 1 107 ? 2.420 3.289 -2.706 1.00 97.44 107 SER A CA 1
ATOM 875 C C . SER A 1 107 ? 1.297 4.235 -2.286 1.00 97.44 107 SER A C 1
ATOM 877 O O . SER A 1 107 ? 0.808 4.113 -1.168 1.00 97.44 107 SER A O 1
ATOM 879 N N . GLN A 1 108 ? 0.840 5.113 -3.181 1.00 98.06 108 GLN A N 1
ATOM 880 C CA . GLN A 1 108 ? -0.281 6.010 -2.909 1.00 98.06 108 GLN A CA 1
ATOM 881 C C . GLN A 1 108 ? -1.567 5.226 -2.633 1.00 98.06 108 GLN A C 1
ATOM 883 O O . GLN A 1 108 ? -2.202 5.445 -1.610 1.00 98.06 108 GLN A O 1
ATOM 888 N N . ALA A 1 109 ? -1.887 4.226 -3.459 1.00 97.94 109 ALA A N 1
ATOM 889 C CA . ALA A 1 109 ? -3.056 3.375 -3.233 1.00 97.94 109 ALA A CA 1
ATOM 890 C C . ALA A 1 109 ? -3.001 2.639 -1.878 1.00 97.94 109 ALA A C 1
ATOM 892 O O . ALA A 1 109 ? -4.020 2.478 -1.205 1.00 97.94 109 ALA A O 1
ATOM 893 N N . LYS A 1 110 ? -1.808 2.204 -1.443 1.00 98.00 110 LYS A N 1
ATOM 894 C CA . LYS A 1 110 ? -1.622 1.614 -0.107 1.00 98.00 110 LYS A CA 1
ATOM 895 C C . LYS A 1 110 ? -1.855 2.631 1.009 1.00 98.00 110 LYS A C 1
ATOM 897 O O . LYS A 1 110 ? -2.494 2.280 1.996 1.00 98.00 110 LYS A O 1
ATOM 902 N N . LEU A 1 111 ? -1.356 3.860 0.861 1.00 98.06 111 LEU A N 1
ATOM 903 C CA . LEU A 1 111 ? -1.584 4.934 1.833 1.00 98.06 111 LEU A CA 1
ATOM 904 C C . LEU A 1 111 ? -3.072 5.262 1.964 1.00 98.06 111 LEU A C 1
ATOM 906 O O . LEU A 1 111 ? -3.574 5.333 3.082 1.00 98.06 111 LEU A O 1
ATOM 910 N N . ASP A 1 112 ? -3.784 5.366 0.844 1.00 97.88 112 ASP A N 1
ATOM 911 C CA . ASP A 1 112 ? -5.220 5.651 0.839 1.00 97.88 112 ASP A CA 1
ATOM 912 C C . ASP A 1 112 ? -6.013 4.547 1.563 1.00 97.88 112 ASP A C 1
ATOM 914 O O . ASP A 1 112 ? -6.946 4.831 2.317 1.00 97.88 112 ASP A O 1
ATOM 918 N N . ASN A 1 113 ? -5.624 3.279 1.384 1.00 98.00 113 ASN A N 1
ATOM 919 C CA . ASN A 1 113 ? -6.232 2.155 2.101 1.00 98.00 113 ASN A CA 1
ATOM 920 C C . ASN A 1 113 ? -5.938 2.202 3.606 1.00 98.00 113 ASN A C 1
ATOM 922 O O . ASN A 1 113 ? -6.862 2.073 4.405 1.00 98.00 113 ASN A O 1
ATOM 926 N N . ILE A 1 114 ? -4.688 2.462 4.001 1.00 98.00 114 ILE A N 1
ATOM 927 C CA . ILE A 1 114 ? -4.317 2.609 5.418 1.00 98.00 114 ILE A CA 1
ATOM 928 C C . ILE A 1 114 ? -5.100 3.759 6.062 1.00 98.00 114 ILE A C 1
ATOM 930 O O . ILE A 1 114 ? -5.567 3.636 7.192 1.00 98.00 114 ILE A O 1
ATOM 934 N N . GLN A 1 115 ? -5.290 4.869 5.350 1.00 97.94 115 GLN A N 1
ATOM 935 C CA . GLN A 1 115 ? -6.051 6.005 5.858 1.00 97.94 115 GLN A CA 1
ATOM 936 C C . GLN A 1 115 ? -7.527 5.651 6.093 1.00 97.94 115 GLN A C 1
ATOM 938 O O . GLN A 1 115 ? -8.090 6.040 7.119 1.00 97.94 115 GLN A O 1
ATOM 943 N N . LYS A 1 116 ? -8.141 4.870 5.195 1.00 97.88 116 LYS A N 1
ATOM 944 C CA . LYS A 1 116 ? -9.498 4.335 5.394 1.00 97.88 116 LYS A CA 1
ATOM 945 C C . LYS A 1 116 ? -9.563 3.394 6.596 1.00 97.88 116 LYS A C 1
ATOM 947 O O . LYS A 1 116 ? -10.465 3.530 7.420 1.00 97.88 116 LYS A O 1
ATOM 952 N N . ASP A 1 117 ? -8.593 2.495 6.741 1.00 98.06 117 ASP A N 1
ATOM 953 C CA . ASP A 1 117 ? -8.530 1.576 7.880 1.00 98.06 117 ASP A CA 1
ATOM 954 C C . ASP A 1 117 ? -8.409 2.339 9.204 1.00 98.06 117 ASP A C 1
ATOM 956 O O . ASP A 1 117 ? -9.142 2.054 10.152 1.00 98.06 117 ASP A O 1
ATOM 960 N N . ILE A 1 118 ? -7.555 3.367 9.263 1.00 98.12 118 ILE A N 1
ATOM 961 C CA . ILE A 1 118 ? -7.418 4.241 10.437 1.00 98.12 118 ILE A CA 1
ATOM 962 C C . ILE A 1 118 ? -8.763 4.880 10.800 1.00 98.12 118 ILE A C 1
ATOM 964 O O . ILE A 1 118 ? -9.142 4.856 11.970 1.00 98.12 118 ILE A O 1
ATOM 968 N N . GLN A 1 119 ? -9.515 5.404 9.828 1.00 98.00 119 GLN A N 1
ATOM 969 C CA . GLN A 1 119 ? -10.838 5.988 10.082 1.00 98.00 119 GLN A CA 1
ATOM 970 C C . GLN A 1 119 ? -11.828 4.956 10.642 1.00 98.00 119 GLN A C 1
ATOM 972 O O . GLN A 1 119 ? -12.550 5.237 11.604 1.00 98.00 119 GLN A O 1
ATOM 977 N N . VAL A 1 120 ? -11.835 3.739 10.089 1.00 98.31 120 VAL A N 1
ATOM 978 C CA . VAL A 1 120 ? -12.673 2.639 10.589 1.00 98.31 120 VAL A CA 1
ATOM 979 C C . VAL A 1 120 ? -12.298 2.288 12.029 1.00 98.31 120 VAL A C 1
ATOM 981 O O . VAL A 1 120 ? -13.182 2.164 12.882 1.00 98.31 120 VAL A O 1
ATOM 984 N N . TYR A 1 121 ? -11.006 2.160 12.333 1.00 98.38 121 TYR A N 1
ATOM 985 C CA . TYR A 1 121 ? -10.540 1.851 13.683 1.00 98.38 121 TYR A CA 1
ATOM 986 C C . TYR A 1 121 ? -10.822 2.977 14.677 1.00 98.38 121 TYR A C 1
ATOM 988 O O . TYR A 1 121 ? -11.231 2.689 15.798 1.00 98.38 121 TYR A O 1
ATOM 996 N N . GLN A 1 122 ? -10.693 4.243 14.280 1.00 98.19 122 GLN A N 1
ATOM 997 C CA . GLN A 1 122 ? -11.063 5.388 15.119 1.00 98.19 122 GLN A CA 1
ATOM 998 C C . GLN A 1 122 ? -12.557 5.383 15.465 1.00 98.19 122 GLN A C 1
ATOM 1000 O O . GLN A 1 122 ? -12.926 5.615 16.619 1.00 98.19 122 GLN A O 1
ATOM 1005 N N . SER A 1 123 ? -13.419 5.059 14.498 1.00 98.00 123 SER A N 1
ATOM 1006 C CA . SER A 1 123 ? -14.862 4.934 14.730 1.00 98.00 123 SER A CA 1
ATOM 1007 C C . SER A 1 123 ? -15.186 3.783 15.690 1.00 98.00 123 SER A C 1
ATOM 1009 O O . SER A 1 123 ? -15.891 3.977 16.685 1.00 98.00 123 SER A O 1
ATOM 1011 N N . LYS A 1 124 ? -14.582 2.604 15.473 1.00 98.25 124 LYS A N 1
ATOM 1012 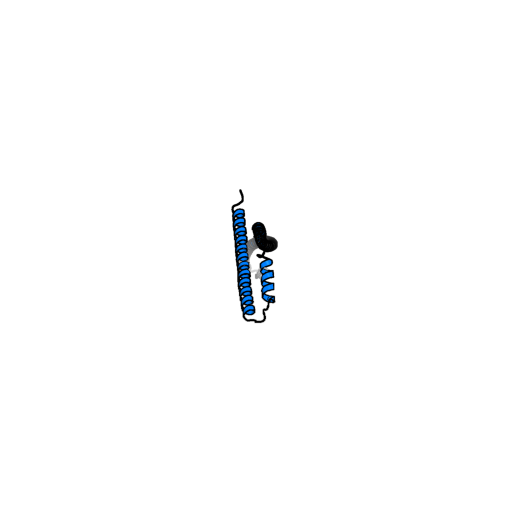C CA . LYS A 1 124 ? -14.718 1.446 16.377 1.00 98.25 124 LYS A CA 1
ATOM 1013 C C . LYS A 1 124 ? -14.223 1.756 17.789 1.00 98.25 124 LYS A C 1
ATOM 1015 O O . LYS A 1 124 ? -14.892 1.399 18.759 1.00 98.25 124 LYS A O 1
ATOM 1020 N N . LEU A 1 125 ? -13.084 2.439 17.914 1.00 98.31 125 LEU A N 1
ATOM 1021 C CA . LEU A 1 125 ? -12.535 2.876 19.197 1.00 98.31 125 LEU A CA 1
ATOM 1022 C C . LEU A 1 125 ? -13.529 3.795 19.917 1.00 98.31 125 LEU A C 1
ATOM 1024 O O . LEU A 1 125 ? -13.855 3.549 21.072 1.00 98.31 125 LEU A O 1
ATOM 1028 N N . SER A 1 126 ? -14.077 4.799 19.226 1.00 98.06 126 SER A N 1
ATOM 1029 C CA . SER A 1 126 ? -15.075 5.712 19.797 1.00 98.06 126 SER A CA 1
ATOM 1030 C C . SER A 1 126 ? -16.320 4.972 20.299 1.00 98.06 126 SER A C 1
ATOM 1032 O O . SER A 1 126 ? -16.770 5.201 21.424 1.00 98.06 126 SER A O 1
ATOM 1034 N N . GLN A 1 127 ? -16.857 4.043 19.503 1.00 98.12 127 GLN A N 1
ATOM 1035 C CA . GLN A 1 127 ? -18.018 3.236 19.888 1.00 98.12 127 GLN A CA 1
ATOM 1036 C C . GLN A 1 127 ? -17.720 2.336 21.095 1.00 98.12 127 GLN A C 1
ATOM 1038 O O . GLN A 1 127 ? -18.542 2.223 22.009 1.00 98.12 127 GLN A O 1
ATOM 1043 N N . THR A 1 128 ? -16.537 1.724 21.119 1.00 97.94 128 THR A N 1
ATOM 1044 C CA . THR A 1 128 ? -16.101 0.847 22.212 1.00 97.94 128 THR A CA 1
ATOM 1045 C C . THR A 1 128 ? -15.933 1.644 23.500 1.00 97.94 128 THR A C 1
ATOM 1047 O O . THR A 1 128 ? -16.459 1.244 24.532 1.00 97.94 128 THR A O 1
ATOM 1050 N N . THR A 1 129 ? -15.307 2.820 23.437 1.00 98.31 129 THR A N 1
ATOM 1051 C CA . THR A 1 129 ? -15.162 3.730 24.580 1.00 98.31 129 THR A CA 1
ATOM 1052 C C . THR A 1 129 ? -16.518 4.176 25.129 1.00 98.31 129 THR A C 1
ATOM 1054 O O . THR A 1 129 ? -16.724 4.158 26.341 1.00 98.31 129 THR A O 1
ATOM 1057 N N . LYS A 1 130 ? -17.484 4.519 24.264 1.00 98.31 130 LYS A N 1
ATOM 1058 C CA . LYS A 1 130 ? -18.855 4.845 24.702 1.00 98.31 130 LYS A CA 1
ATOM 1059 C C . LYS A 1 130 ? -19.523 3.666 25.410 1.00 98.31 130 LYS A C 1
ATOM 1061 O O . LYS A 1 130 ? -20.130 3.851 26.463 1.00 98.31 130 LYS A O 1
ATOM 1066 N N . SER A 1 131 ? -19.381 2.465 24.852 1.00 98.19 131 SER A N 1
ATOM 1067 C CA . SER A 1 131 ? -19.954 1.240 25.422 1.00 98.19 131 SER A CA 1
ATOM 1068 C C . SER A 1 131 ? -19.322 0.904 26.775 1.00 98.19 131 SER A C 1
ATOM 1070 O O . SER A 1 131 ? -20.037 0.596 27.725 1.00 98.19 131 SER A O 1
ATOM 1072 N N . LEU A 1 132 ? -17.998 1.046 26.894 1.00 98.31 132 LEU A N 1
ATOM 1073 C CA . LEU A 1 132 ? -17.260 0.851 28.141 1.00 98.31 132 LEU A CA 1
ATOM 1074 C C . LEU A 1 132 ? -17.710 1.839 29.222 1.00 98.31 132 LEU A C 1
ATOM 1076 O O . LEU A 1 132 ? -17.979 1.432 30.348 1.00 98.31 132 LEU A O 1
ATOM 1080 N N . ASN A 1 133 ? -17.850 3.120 28.875 1.00 98.25 133 ASN A N 1
ATOM 1081 C CA . ASN A 1 133 ? -18.323 4.137 29.813 1.00 98.25 133 ASN A CA 1
ATOM 1082 C C . ASN A 1 133 ? -19.753 3.850 30.291 1.00 98.25 133 ASN A C 1
ATOM 1084 O O . ASN A 1 133 ? -20.040 3.980 31.478 1.00 98.25 133 ASN A O 1
ATOM 1088 N N . SER A 1 134 ? -20.640 3.413 29.393 1.00 98.12 134 SER A N 1
ATOM 1089 C CA . SER A 1 134 ? -22.006 3.024 29.760 1.00 98.12 134 SER A CA 1
ATOM 1090 C C . SER A 1 134 ? -22.027 1.798 30.682 1.00 98.12 134 SER A C 1
ATOM 1092 O O . SER A 1 134 ? -22.722 1.804 31.699 1.00 98.12 134 SER A O 1
ATOM 1094 N N . ALA A 1 135 ? -21.215 0.778 30.387 1.00 98.00 135 ALA A N 1
ATOM 1095 C CA . ALA A 1 135 ? -21.077 -0.401 31.239 1.00 98.00 135 ALA A CA 1
ATOM 1096 C C . ALA A 1 135 ? -20.521 -0.045 32.629 1.00 98.00 135 ALA A C 1
ATOM 1098 O O . ALA A 1 135 ? -21.015 -0.546 33.638 1.00 98.00 135 ALA A O 1
ATOM 1099 N N . GLN A 1 136 ? -19.546 0.866 32.694 1.00 98.25 136 GLN A N 1
ATOM 1100 C CA . GLN A 1 136 ? -18.994 1.369 33.951 1.00 98.25 136 GLN A CA 1
ATOM 1101 C C . GLN A 1 136 ? -20.064 2.071 34.797 1.00 98.25 136 GLN A C 1
ATOM 1103 O O . GLN A 1 136 ? -20.216 1.757 35.975 1.00 98.25 136 GLN A O 1
ATOM 1108 N N . GLN A 1 137 ? -20.850 2.965 34.190 1.00 98.25 137 GLN A N 1
ATOM 1109 C CA . GLN A 1 137 ? -21.954 3.649 34.872 1.00 98.25 137 GLN A CA 1
ATOM 1110 C C . GLN A 1 137 ? -22.999 2.660 35.399 1.00 98.25 137 GLN A C 1
ATOM 1112 O O . GLN A 1 137 ? -23.485 2.803 36.521 1.00 98.25 137 GLN A O 1
ATOM 1117 N N . MET A 1 138 ? -23.333 1.633 34.611 1.00 98.38 138 MET A N 1
ATOM 1118 C CA . MET A 1 138 ? -24.269 0.593 35.034 1.00 98.38 138 MET A CA 1
ATOM 1119 C C . MET A 1 138 ? -23.720 -0.217 36.211 1.00 98.38 138 MET A C 1
ATOM 1121 O O . MET A 1 138 ? -24.446 -0.458 37.174 1.00 98.38 138 MET A O 1
ATOM 1125 N N . ARG A 1 139 ? -22.436 -0.590 36.172 1.00 98.19 139 ARG A N 1
ATOM 1126 C CA . ARG A 1 139 ? -21.766 -1.268 37.287 1.00 98.19 139 ARG A CA 1
ATOM 1127 C C . ARG A 1 139 ? -21.809 -0.423 38.559 1.00 98.19 139 ARG A C 1
ATOM 1129 O O . ARG A 1 139 ? -22.116 -0.958 39.618 1.00 98.19 139 ARG A O 1
ATOM 1136 N N . ASP A 1 140 ? -21.525 0.874 38.467 1.00 98.31 140 ASP A N 1
ATOM 1137 C CA . ASP A 1 140 ? -21.535 1.771 39.629 1.00 98.31 140 ASP A CA 1
ATOM 1138 C C . ASP A 1 140 ? -22.931 1.900 40.238 1.00 98.31 140 ASP A C 1
ATOM 1140 O O . ASP A 1 140 ? -23.087 1.825 41.457 1.00 98.31 140 ASP A O 1
ATOM 1144 N N . LYS A 1 141 ? -23.964 1.983 39.391 1.00 98.19 141 LYS A N 1
ATOM 1145 C CA . LYS A 1 141 ? -25.358 1.962 39.842 1.00 98.19 141 LYS A CA 1
ATOM 1146 C C . LYS A 1 141 ? -25.708 0.654 40.553 1.00 98.19 141 LYS A C 1
ATOM 1148 O O . LYS A 1 141 ? -26.261 0.694 41.647 1.00 98.19 141 LYS A O 1
ATOM 1153 N N . LEU A 1 142 ? -25.369 -0.491 39.958 1.00 97.94 142 LEU A N 1
ATOM 1154 C CA . LEU A 1 142 ? -25.626 -1.805 40.557 1.00 97.94 142 LEU A CA 1
ATOM 1155 C C . LEU A 1 142 ? -24.888 -1.978 41.887 1.00 97.94 142 LEU A C 1
ATOM 1157 O O . LEU A 1 142 ? -25.450 -2.535 42.824 1.00 97.94 142 LEU A O 1
ATOM 1161 N N . LYS A 1 143 ? -23.657 -1.467 41.992 1.00 98.25 143 LYS A N 1
ATOM 1162 C CA . LYS A 1 143 ? -22.893 -1.484 43.241 1.00 98.25 143 LYS A CA 1
ATOM 1163 C C . LYS A 1 143 ? -23.588 -0.674 44.338 1.00 98.25 143 LYS A C 1
ATOM 1165 O O . LYS A 1 143 ? -23.770 -1.193 45.429 1.00 98.25 143 LYS A O 1
ATOM 1170 N N . SER A 1 144 ? -24.054 0.537 44.027 1.00 97.81 144 SER A N 1
ATOM 1171 C CA . SER A 1 144 ? -24.821 1.353 44.980 1.00 97.81 144 SER A CA 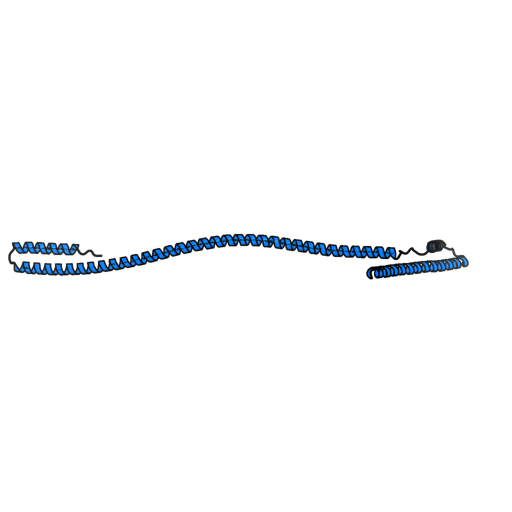1
ATOM 1172 C C . SER A 1 144 ? -26.100 0.649 45.443 1.00 97.81 144 SER A C 1
ATOM 1174 O O . SER A 1 144 ? -26.401 0.640 46.631 1.00 97.81 144 SER A O 1
ATOM 1176 N N . GLN A 1 145 ? -26.836 0.024 44.517 1.00 98.06 145 GLN A N 1
ATOM 1177 C CA . GLN A 1 145 ? -28.050 -0.730 44.849 1.00 98.06 145 GLN A CA 1
ATOM 1178 C C . GLN A 1 145 ? -27.752 -1.945 45.737 1.00 98.06 145 GLN A C 1
ATOM 1180 O O . GLN A 1 145 ? -28.528 -2.259 46.636 1.00 98.06 145 GLN A O 1
ATOM 1185 N N . LEU A 1 146 ? -26.627 -2.625 45.502 1.00 97.94 146 LEU A N 1
ATOM 1186 C CA . LEU A 1 146 ? -26.182 -3.747 46.326 1.00 97.94 146 LEU A CA 1
ATOM 1187 C C . LEU A 1 146 ? -25.821 -3.302 47.750 1.00 97.94 146 LEU A C 1
ATOM 1189 O O . LEU A 1 146 ? -26.177 -3.986 48.711 1.00 97.94 146 LEU A O 1
ATOM 1193 N N . ASP A 1 147 ? -25.145 -2.161 47.887 1.00 97.69 147 ASP A N 1
ATOM 1194 C CA . ASP A 1 147 ? -24.773 -1.591 49.185 1.00 97.69 147 ASP A CA 1
ATOM 1195 C C . ASP A 1 147 ? -26.024 -1.177 49.990 1.00 97.69 147 ASP A C 1
ATOM 1197 O O . ASP A 1 147 ? -26.117 -1.465 51.187 1.00 97.69 147 ASP A O 1
ATOM 1201 N N . GLU A 1 148 ? -27.025 -0.575 49.334 1.00 97.69 148 GLU A N 1
ATOM 1202 C CA . GLU A 1 148 ? -28.327 -0.245 49.941 1.00 97.69 148 GLU A CA 1
ATOM 1203 C C . GLU A 1 148 ? -29.072 -1.496 50.422 1.00 97.69 148 GLU A C 1
ATOM 1205 O O . GLU A 1 148 ? -29.446 -1.582 51.593 1.00 97.69 148 GLU A O 1
ATOM 1210 N N . LEU A 1 149 ? -29.213 -2.506 49.558 1.00 97.94 149 LEU A N 1
ATOM 1211 C CA . LEU A 1 149 ? -29.857 -3.776 49.909 1.00 97.94 149 LEU A CA 1
ATOM 1212 C C . LEU A 1 149 ? -29.154 -4.479 51.073 1.00 97.94 149 LEU A C 1
ATOM 1214 O O . LEU A 1 149 ? -29.812 -5.019 51.959 1.00 97.94 149 LEU A O 1
ATOM 1218 N N . SER A 1 150 ? -27.821 -4.453 51.101 1.00 98.00 150 SER A N 1
ATOM 1219 C CA . SER A 1 150 ? -27.040 -5.047 52.191 1.00 98.00 150 SER A CA 1
ATOM 1220 C C . SER A 1 150 ? -27.342 -4.367 53.529 1.00 98.00 150 SER A C 1
ATOM 1222 O O . SER A 1 150 ? -27.490 -5.034 54.553 1.00 98.00 150 SER A O 1
ATOM 1224 N N . LYS A 1 151 ? -27.504 -3.040 53.524 1.00 97.81 151 LYS A N 1
ATOM 1225 C CA . LYS A 1 151 ? -27.887 -2.275 54.715 1.00 97.81 151 LYS A CA 1
ATOM 1226 C C . LYS A 1 151 ? -29.309 -2.603 55.178 1.00 97.81 151 LYS A C 1
ATOM 1228 O O . LYS A 1 151 ? -29.535 -2.758 56.379 1.00 97.81 151 LYS A O 1
ATOM 1233 N N . ASP A 1 152 ? -30.251 -2.734 54.248 1.00 97.69 152 ASP A N 1
ATOM 1234 C CA . ASP A 1 152 ? -31.638 -3.095 54.561 1.00 97.69 152 ASP A CA 1
ATOM 1235 C C . ASP A 1 152 ? -31.755 -4.515 55.127 1.00 97.69 152 ASP A C 1
ATOM 1237 O O . ASP A 1 152 ? -32.540 -4.756 56.051 1.00 97.69 152 ASP A O 1
ATOM 1241 N N . VAL A 1 153 ? -30.936 -5.447 54.633 1.00 97.88 153 VAL A N 1
ATOM 1242 C CA . VAL A 1 153 ? -30.833 -6.814 55.162 1.00 97.88 153 VAL A CA 1
ATOM 1243 C C . VAL A 1 153 ? -30.324 -6.798 56.604 1.00 97.88 153 VAL A C 1
ATOM 1245 O O . VAL A 1 153 ? -30.948 -7.412 57.470 1.00 97.88 153 VAL A O 1
ATOM 1248 N N . GLU A 1 154 ? -29.250 -6.063 56.900 1.00 97.44 154 GLU A N 1
ATOM 1249 C CA . GLU A 1 154 ? -28.722 -5.964 58.271 1.00 97.44 154 GLU A CA 1
ATOM 1250 C C . GLU A 1 154 ? -29.710 -5.285 59.231 1.00 97.44 154 GLU A C 1
ATOM 1252 O O . GLU A 1 154 ? -29.891 -5.726 60.371 1.00 97.44 154 GLU A O 1
ATOM 1257 N N . LYS A 1 155 ? -30.435 -4.261 58.766 1.00 97.31 155 LYS A N 1
ATOM 1258 C CA . LYS A 1 155 ? -31.519 -3.649 59.545 1.00 97.31 155 LYS A CA 1
ATOM 1259 C C . LYS A 1 155 ? -32.649 -4.644 59.818 1.00 97.31 155 LYS A C 1
ATOM 1261 O O . LYS A 1 155 ? -33.095 -4.769 60.955 1.00 97.31 155 LYS A O 1
ATOM 1266 N N . SER A 1 156 ? -33.085 -5.386 58.802 1.00 97.25 156 SER A N 1
ATOM 1267 C CA . SER A 1 156 ? -34.146 -6.393 58.938 1.00 97.25 156 SER A CA 1
ATOM 1268 C C . SER A 1 156 ? -33.743 -7.516 59.891 1.00 97.25 156 SER A C 1
ATOM 1270 O O . SER A 1 156 ? -34.546 -7.943 60.716 1.00 97.25 156 SER A O 1
ATOM 1272 N N . LYS A 1 157 ? -32.481 -7.951 59.836 1.00 97.88 157 LYS A N 1
ATOM 1273 C CA . LYS A 1 157 ? -31.903 -8.928 60.765 1.00 97.88 157 LYS A CA 1
ATOM 1274 C C . LYS A 1 157 ? -31.886 -8.416 62.206 1.00 97.88 157 LYS A C 1
ATOM 1276 O O . LYS A 1 157 ? -32.187 -9.174 63.124 1.00 97.88 157 LYS A O 1
ATOM 1281 N N . THR A 1 158 ? -31.573 -7.136 62.402 1.00 97.19 158 THR A N 1
ATOM 1282 C CA . THR A 1 158 ? -31.609 -6.491 63.724 1.00 97.19 158 THR A CA 1
ATOM 1283 C C . THR A 1 158 ? -33.037 -6.462 64.271 1.00 97.19 158 THR A C 1
ATOM 1285 O O . THR A 1 158 ? -33.281 -6.992 65.352 1.00 97.19 158 THR A O 1
ATOM 1288 N N . ASN A 1 159 ? -33.999 -5.977 63.478 1.00 96.75 159 ASN A N 1
ATOM 1289 C CA . ASN A 1 159 ? -35.418 -5.955 63.845 1.00 96.75 159 ASN A CA 1
ATOM 1290 C C . ASN A 1 159 ? -35.968 -7.360 64.154 1.00 96.75 159 ASN A C 1
ATOM 1292 O O . ASN A 1 159 ? -36.744 -7.530 65.090 1.00 96.75 159 ASN A O 1
ATOM 1296 N N . LEU A 1 160 ? -35.571 -8.378 63.379 1.00 97.19 160 LEU A N 1
ATOM 1297 C CA . LEU A 1 160 ? -35.959 -9.771 63.617 1.00 97.19 160 LEU A CA 1
ATOM 1298 C C . LEU A 1 160 ? -35.474 -10.256 64.991 1.00 97.19 160 LEU A C 1
ATOM 1300 O O . LEU A 1 160 ? -36.230 -10.896 65.716 1.00 97.19 160 LEU A O 1
ATOM 1304 N N . ASN A 1 161 ? -34.227 -9.949 65.359 1.00 96.50 161 ASN A N 1
ATOM 1305 C CA . ASN A 1 161 ? -33.673 -10.328 66.659 1.00 96.50 161 ASN A CA 1
ATOM 1306 C C . ASN A 1 161 ? -34.375 -9.603 67.817 1.00 96.50 161 ASN A C 1
ATOM 1308 O O . ASN A 1 161 ? -34.632 -10.213 68.856 1.00 96.50 161 ASN A O 1
ATOM 1312 N N . GLU A 1 162 ? -34.717 -8.326 67.637 1.00 95.81 162 GLU A N 1
ATOM 1313 C CA . GLU A 1 162 ? -35.492 -7.555 68.616 1.00 95.81 162 GLU A CA 1
ATOM 1314 C C . GLU A 1 162 ? -36.891 -8.148 68.816 1.00 95.81 162 GLU A C 1
ATOM 1316 O O . GLU A 1 162 ? -37.277 -8.430 69.949 1.00 95.81 162 GLU A O 1
ATOM 1321 N N . LEU A 1 163 ? -37.616 -8.421 67.726 1.00 96.12 163 LEU A N 1
ATOM 1322 C CA . LEU A 1 163 ? -38.926 -9.079 67.763 1.00 96.12 163 LEU A CA 1
ATOM 1323 C C . LEU A 1 163 ? -38.849 -10.454 68.426 1.00 96.12 163 LEU A C 1
ATOM 1325 O O . LEU A 1 163 ? -39.678 -10.776 69.272 1.00 96.12 163 LEU A O 1
ATOM 1329 N N . LYS A 1 164 ? -37.831 -11.253 68.093 1.00 96.62 164 LYS A N 1
ATOM 1330 C CA . LYS A 1 164 ? -37.611 -12.556 68.727 1.00 96.62 164 LYS A CA 1
ATOM 1331 C C . LYS A 1 164 ? -37.436 -12.414 70.242 1.00 96.62 164 LYS A C 1
ATOM 1333 O O . LYS A 1 164 ? -38.056 -13.155 70.996 1.00 96.62 164 LYS A O 1
ATOM 1338 N N . THR A 1 165 ? -36.650 -11.431 70.678 1.00 95.69 165 THR A N 1
ATOM 1339 C CA . THR A 1 165 ? -36.432 -11.147 72.105 1.00 95.69 165 THR A CA 1
ATOM 1340 C C . THR A 1 165 ? -37.732 -10.717 72.792 1.00 95.69 165 THR A C 1
ATOM 1342 O O . THR A 1 165 ? -38.023 -11.167 73.896 1.00 95.69 165 THR A O 1
ATOM 1345 N N . GLN A 1 166 ? -38.546 -9.879 72.141 1.00 94.69 166 GLN A N 1
ATOM 1346 C CA . GLN A 1 166 ? -39.852 -9.469 72.668 1.00 94.69 166 GLN A CA 1
ATOM 1347 C C . GLN A 1 166 ? -40.801 -10.660 72.824 1.00 94.69 166 GLN A C 1
ATOM 1349 O O . GLN A 1 166 ? -41.400 -10.816 73.884 1.00 94.69 166 GLN A O 1
ATOM 1354 N N . VAL A 1 167 ? -40.875 -11.535 71.819 1.00 95.12 167 VAL A N 1
ATOM 1355 C CA . VAL A 1 167 ? -41.681 -12.762 71.884 1.00 95.12 167 VAL A CA 1
ATOM 1356 C C . VAL A 1 167 ? -41.211 -13.665 73.027 1.00 95.12 167 VAL A C 1
ATOM 1358 O O . VAL A 1 167 ? -42.042 -14.163 73.780 1.00 95.12 167 VAL A O 1
ATOM 1361 N N . GLU A 1 168 ? -39.901 -13.846 73.214 1.00 94.19 168 GLU A N 1
ATOM 1362 C CA . GLU A 1 168 ? -39.352 -14.630 74.332 1.00 94.19 168 GLU A CA 1
ATOM 1363 C C . GLU A 1 168 ? -39.740 -14.032 75.702 1.00 94.19 168 GLU A C 1
ATOM 1365 O O . GLU A 1 168 ? -40.115 -14.769 76.620 1.00 94.19 168 GLU A O 1
ATOM 1370 N N . ILE A 1 169 ? -39.722 -12.699 75.840 1.00 94.56 169 ILE A N 1
ATOM 1371 C CA . ILE A 1 169 ? -40.162 -11.993 77.057 1.00 94.56 169 ILE A CA 1
ATOM 1372 C C . ILE A 1 169 ? -41.667 -12.176 77.292 1.00 94.56 169 ILE A C 1
ATOM 1374 O O . ILE A 1 169 ? -42.079 -12.495 78.409 1.00 94.56 169 ILE A O 1
ATOM 1378 N N . GLU A 1 170 ? -42.497 -11.986 76.265 1.00 92.25 170 GLU A N 1
ATOM 1379 C CA . GLU A 1 170 ? -43.950 -12.152 76.363 1.00 92.25 170 GLU A CA 1
ATOM 1380 C C . GLU A 1 170 ? -44.332 -13.595 76.697 1.00 92.25 170 GLU A C 1
ATOM 1382 O O . GLU A 1 170 ? -45.182 -13.823 77.559 1.00 92.25 170 GLU A O 1
ATOM 1387 N N . GLN A 1 171 ? -43.663 -14.578 76.091 1.00 92.31 171 GLN A N 1
ATOM 1388 C CA . GLN A 1 171 ? -43.837 -15.991 76.419 1.00 92.31 171 GLN A CA 1
ATOM 1389 C C . GLN A 1 171 ? -43.480 -16.273 77.882 1.00 92.31 171 GLN A C 1
ATOM 1391 O O . GLN A 1 171 ? -44.260 -16.916 78.589 1.00 92.31 171 GLN A O 1
ATOM 1396 N N . ALA A 1 172 ? -42.348 -15.760 78.373 1.00 90.88 172 ALA A N 1
ATOM 1397 C CA . ALA A 1 172 ? -41.959 -15.906 79.775 1.00 90.88 172 ALA A CA 1
ATOM 1398 C C . ALA A 1 172 ? -42.975 -15.250 80.730 1.00 90.88 172 ALA A C 1
ATOM 1400 O O . ALA A 1 172 ? -43.360 -15.852 81.736 1.00 90.88 172 ALA A O 1
ATOM 1401 N N . SER A 1 173 ? -43.456 -14.051 80.387 1.00 92.00 173 SER A N 1
ATOM 1402 C CA . SER A 1 173 ? -44.498 -13.336 81.130 1.00 92.00 173 SER A CA 1
ATOM 1403 C C . SER A 1 173 ? -45.807 -14.129 81.175 1.00 92.00 173 SER A C 1
ATOM 1405 O O . SER A 1 173 ? -46.355 -14.356 82.254 1.00 92.00 173 SER A O 1
ATOM 1407 N N . ASN A 1 174 ? -46.265 -14.652 80.033 1.00 88.44 174 ASN A N 1
ATOM 1408 C CA . ASN A 1 174 ? -47.462 -15.490 79.943 1.00 88.44 174 ASN A CA 1
ATOM 1409 C C . ASN A 1 174 ? -47.344 -16.761 80.790 1.00 88.44 174 ASN A C 1
ATOM 1411 O O . ASN A 1 174 ? -48.284 -17.115 81.504 1.00 88.44 174 ASN A O 1
ATOM 1415 N N . ILE A 1 175 ? -46.185 -17.428 80.776 1.00 90.94 175 ILE A N 1
ATOM 1416 C CA . ILE A 1 175 ? -45.926 -18.587 81.645 1.00 90.94 175 ILE A CA 1
ATOM 1417 C C . ILE A 1 175 ? -46.054 -18.191 83.122 1.00 90.94 175 ILE A C 1
ATOM 1419 O O . ILE A 1 175 ? -46.632 -18.936 83.918 1.00 90.94 175 ILE A O 1
ATOM 1423 N N . GLN A 1 176 ? -45.532 -17.026 83.508 1.00 90.06 176 GLN A N 1
ATOM 1424 C CA . GLN A 1 176 ? -45.608 -16.550 84.886 1.00 90.06 176 GLN A CA 1
ATOM 1425 C C . GLN A 1 176 ? -47.035 -16.174 85.302 1.00 90.06 176 GLN A C 1
ATOM 1427 O O . GLN A 1 176 ? -47.457 -16.572 86.387 1.00 90.06 176 GLN A O 1
ATOM 1432 N N . ILE A 1 177 ? -47.790 -15.486 84.440 1.00 88.31 177 ILE A N 1
ATOM 1433 C CA . ILE A 1 177 ? -49.214 -15.182 84.650 1.00 88.31 177 ILE A CA 1
ATOM 1434 C C . ILE A 1 177 ? -50.015 -16.475 84.820 1.00 88.31 177 ILE A C 1
ATOM 1436 O O . ILE A 1 177 ? -50.818 -16.589 85.744 1.00 88.31 177 ILE A O 1
ATOM 1440 N N . LYS A 1 178 ? -49.763 -17.482 83.976 1.00 87.62 178 LYS A N 1
ATOM 1441 C CA . LYS A 1 178 ? -50.432 -18.781 84.077 1.00 87.62 178 LYS A CA 1
ATOM 1442 C C . LYS A 1 178 ? -50.185 -19.437 85.439 1.00 87.62 178 LYS A C 1
ATOM 1444 O O . LYS A 1 178 ? -51.135 -19.838 86.103 1.00 87.62 178 LYS A O 1
ATOM 1449 N N . ARG A 1 179 ? -48.933 -19.452 85.914 1.00 88.62 179 ARG A N 1
ATOM 1450 C CA . ARG A 1 179 ? -48.588 -19.982 87.248 1.00 88.62 179 ARG A CA 1
ATOM 1451 C C . ARG A 1 179 ? -49.257 -19.213 88.389 1.00 88.62 179 ARG A C 1
ATOM 1453 O O . ARG A 1 179 ? -49.730 -19.832 89.339 1.00 88.62 179 ARG A O 1
ATOM 1460 N N . THR A 1 180 ? -49.275 -17.878 88.349 1.00 88.56 180 THR A N 1
ATOM 1461 C CA . THR A 1 180 ? -49.894 -17.079 89.423 1.00 88.56 180 THR A CA 1
ATOM 1462 C C . THR A 1 180 ? -51.412 -17.229 89.436 1.00 88.56 180 THR A C 1
ATOM 1464 O O . THR A 1 180 ? -52.004 -17.289 90.517 1.00 88.56 180 THR A O 1
ATOM 1467 N N . MET A 1 181 ? -52.045 -17.353 88.267 1.00 84.06 181 MET A N 1
ATOM 1468 C CA . MET A 1 181 ? -53.466 -17.682 88.161 1.00 84.06 181 MET A CA 1
ATOM 1469 C C . MET A 1 181 ? -53.772 -19.068 88.738 1.00 84.06 181 MET A C 1
AT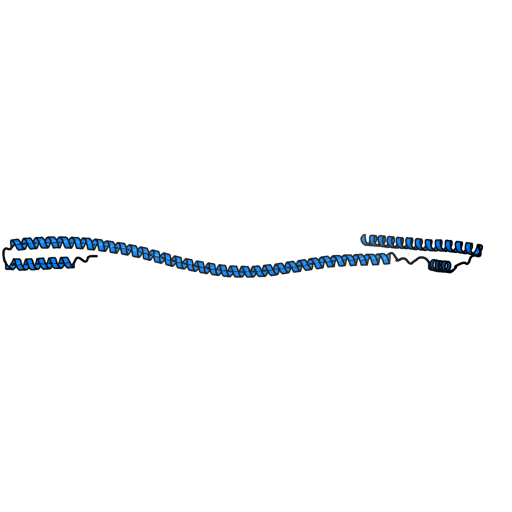OM 1471 O O . MET A 1 181 ? -54.646 -19.159 89.596 1.00 84.06 181 MET A O 1
ATOM 1475 N N . GLU A 1 182 ? -53.015 -20.109 88.373 1.00 86.69 182 GLU A N 1
ATOM 1476 C CA . GLU A 1 182 ? -53.165 -21.467 88.930 1.00 86.69 182 GLU A CA 1
ATOM 1477 C C . GLU A 1 182 ? -53.031 -21.475 90.467 1.00 86.69 182 GLU A C 1
ATOM 1479 O O . GLU A 1 182 ? -53.843 -22.073 91.174 1.00 86.69 182 GLU A O 1
ATOM 1484 N N . GLN A 1 183 ? -52.051 -20.751 91.018 1.00 88.38 183 GLN A N 1
ATOM 1485 C CA . GLN A 1 183 ? -51.893 -20.599 92.472 1.00 88.38 183 GLN A CA 1
ATOM 1486 C C . GLN A 1 183 ? -53.070 -19.860 93.124 1.00 88.38 183 GLN A C 1
ATOM 1488 O O . GLN A 1 183 ? -53.472 -20.184 94.243 1.00 88.38 183 GLN A O 1
ATOM 1493 N N . THR A 1 184 ? -53.607 -18.839 92.455 1.00 85.69 184 THR A N 1
ATOM 1494 C CA . THR A 1 184 ? -54.759 -18.073 92.952 1.00 85.69 184 THR A CA 1
ATOM 1495 C C . THR A 1 184 ? -56.017 -18.933 92.957 1.00 85.69 184 THR A C 1
ATOM 1497 O O . THR A 1 184 ? -56.776 -18.905 93.923 1.00 85.69 184 THR A O 1
ATOM 1500 N N . GLU A 1 185 ? -56.203 -19.743 91.917 1.00 82.81 185 GLU A N 1
ATOM 1501 C CA . GLU A 1 185 ? -57.283 -20.717 91.823 1.00 82.81 185 GLU A CA 1
ATOM 1502 C C . GLU A 1 185 ? -57.216 -21.729 92.973 1.00 82.81 185 GLU A C 1
ATOM 1504 O O . GLU A 1 185 ? -58.198 -21.899 93.693 1.00 82.81 185 GLU A O 1
ATOM 1509 N N . GLN A 1 186 ? -56.042 -22.314 93.235 1.00 84.75 186 GLN A N 1
ATOM 1510 C CA . GLN A 1 186 ? -55.839 -23.227 94.368 1.00 84.75 186 GLN A CA 1
ATOM 1511 C C . GLN A 1 186 ? -56.171 -22.573 95.717 1.00 84.75 186 GLN A C 1
ATOM 1513 O O . GLN A 1 186 ? -56.843 -23.174 96.557 1.00 84.75 186 GLN A O 1
ATOM 1518 N N . LYS A 1 187 ? -55.747 -21.320 95.927 1.00 85.50 187 LYS A N 1
ATOM 1519 C CA . LYS A 1 187 ? -56.078 -20.570 97.149 1.00 85.50 187 LYS A CA 1
ATOM 1520 C C . LYS A 1 187 ? -57.581 -20.323 97.279 1.00 85.50 187 LYS A C 1
ATOM 1522 O O . LYS A 1 187 ? -58.118 -20.512 98.367 1.00 85.50 187 LYS A O 1
ATOM 1527 N N . LEU A 1 188 ? -58.267 -19.945 96.199 1.00 82.25 188 LEU A N 1
ATOM 1528 C CA . LEU A 1 188 ? -59.722 -19.750 96.194 1.00 82.25 188 LEU A CA 1
ATOM 1529 C C . LEU A 1 188 ? -60.476 -21.044 96.510 1.00 82.25 188 LEU A C 1
ATOM 1531 O O . LEU A 1 188 ? -61.418 -21.004 97.301 1.00 82.25 188 LEU A O 1
ATOM 1535 N N . VAL A 1 189 ? -60.036 -22.177 95.953 1.00 80.25 189 VAL A N 1
ATOM 1536 C CA . VAL A 1 189 ? -60.575 -23.505 96.288 1.00 80.25 189 VAL A CA 1
ATOM 1537 C C . VAL A 1 189 ? -60.418 -23.768 97.787 1.00 80.25 189 VAL A C 1
ATOM 1539 O O . VAL A 1 189 ? -61.422 -23.956 98.470 1.00 80.25 189 VAL A O 1
ATOM 1542 N N . SER A 1 190 ? -59.203 -23.647 98.334 1.00 81.50 190 SER A N 1
ATOM 1543 C CA . SER A 1 190 ? -58.957 -23.878 99.769 1.00 81.50 190 SER A CA 1
ATOM 1544 C C . SER A 1 190 ? -59.748 -22.931 100.686 1.00 81.50 190 SER A C 1
ATOM 1546 O O . SER A 1 190 ? -60.224 -23.321 101.751 1.00 81.50 190 SER A O 1
ATOM 1548 N N . PHE A 1 191 ? -59.948 -21.679 100.264 1.00 80.81 191 PHE A N 1
ATOM 1549 C CA . PHE A 1 191 ? -60.747 -20.708 101.004 1.00 80.81 191 PHE A CA 1
ATOM 1550 C C . PHE A 1 191 ? -62.237 -21.069 100.984 1.00 80.81 191 PHE A C 1
ATOM 1552 O O . PHE A 1 191 ? -62.896 -20.985 102.022 1.00 80.81 191 PHE A O 1
ATOM 1559 N N . SER A 1 192 ? -62.759 -21.520 99.835 1.00 74.62 192 SER A N 1
ATOM 1560 C CA . SER A 1 192 ? -64.142 -21.997 99.713 1.00 74.62 192 SER A CA 1
ATOM 1561 C C . SER A 1 192 ? -64.418 -23.186 100.634 1.00 74.62 192 SER A C 1
ATOM 1563 O O . SER A 1 192 ? -65.432 -23.195 101.330 1.00 74.62 192 SER A O 1
ATOM 1565 N N . GLU A 1 193 ? -63.471 -24.124 100.721 1.00 75.00 193 GLU A N 1
ATOM 1566 C CA . GLU A 1 193 ? -63.549 -25.293 101.601 1.00 75.00 193 GLU A CA 1
ATOM 1567 C C . GLU A 1 193 ? -63.576 -24.889 103.085 1.00 75.00 193 GLU A C 1
ATOM 1569 O O . GLU A 1 193 ? -64.286 -25.504 103.879 1.00 75.00 193 GLU A O 1
ATOM 1574 N N . SER A 1 194 ? -62.871 -23.815 103.464 1.00 74.06 194 SER A N 1
ATOM 1575 C CA . SER A 1 194 ? -62.820 -23.323 104.851 1.00 74.06 194 SER A CA 1
ATOM 1576 C C . SER A 1 194 ? -64.086 -22.587 105.328 1.00 74.06 194 SER A C 1
ATOM 1578 O O . SER A 1 194 ? -64.314 -22.478 106.531 1.00 74.06 194 SER A O 1
ATOM 1580 N N . LEU A 1 195 ? -64.918 -22.068 104.413 1.00 70.38 195 LEU A N 1
ATOM 1581 C CA . LEU A 1 195 ? -66.014 -21.138 104.732 1.00 70.38 195 LEU A CA 1
ATOM 1582 C C . LEU A 1 195 ? -67.337 -21.806 105.145 1.00 70.38 195 LEU A C 1
ATOM 1584 O O . LEU A 1 195 ? -68.190 -21.124 105.708 1.00 70.38 195 LEU A O 1
ATOM 1588 N N . GLY A 1 196 ? -67.545 -23.098 104.871 1.00 59.22 196 GLY A N 1
ATOM 1589 C CA . GLY A 1 196 ? -68.645 -23.921 105.416 1.00 59.22 196 GLY A CA 1
ATOM 1590 C C . GLY A 1 196 ? -70.107 -23.492 105.144 1.00 59.22 196 GLY A C 1
ATOM 1591 O O . GLY A 1 196 ? -71.021 -24.241 105.482 1.00 59.22 196 GLY A O 1
ATOM 1592 N N . GLY A 1 197 ? -70.369 -22.322 104.543 1.00 58.31 197 GLY A N 1
ATOM 1593 C CA . GLY A 1 197 ? -71.707 -21.773 104.278 1.00 58.31 197 GLY A CA 1
ATOM 1594 C C . GLY A 1 197 ? -72.133 -21.865 102.805 1.00 58.31 197 GLY A C 1
ATOM 1595 O O . GLY A 1 197 ? -71.388 -21.472 101.902 1.00 58.31 197 GLY A O 1
ATOM 1596 N N . ALA A 1 198 ? -73.358 -22.344 102.551 1.00 56.53 198 ALA A N 1
ATOM 1597 C CA . ALA A 1 198 ? -73.866 -22.671 101.209 1.00 56.53 198 ALA A CA 1
ATOM 1598 C C . ALA A 1 198 ? -73.910 -21.479 100.226 1.00 56.53 198 ALA A C 1
ATOM 1600 O O . ALA A 1 198 ? -73.563 -21.634 99.056 1.00 56.53 198 ALA A O 1
ATOM 1601 N N . ALA A 1 199 ? -74.275 -20.277 100.688 1.00 56.44 199 ALA A N 1
ATOM 1602 C CA . ALA A 1 199 ? -74.381 -19.093 99.826 1.00 56.44 199 ALA A CA 1
ATOM 1603 C C . ALA A 1 199 ? -73.009 -18.524 99.404 1.00 56.44 199 ALA A C 1
ATOM 1605 O O . ALA A 1 199 ? -72.838 -18.090 98.265 1.00 56.44 199 ALA A O 1
ATOM 1606 N N . SER A 1 200 ? -72.008 -18.570 100.290 1.00 62.03 200 SER A N 1
ATOM 1607 C CA . SER A 1 200 ? -70.650 -18.075 100.009 1.00 62.03 200 SER A CA 1
ATOM 1608 C C . SER A 1 200 ? -69.861 -19.021 99.098 1.00 62.03 200 SER A C 1
ATOM 1610 O O . SER A 1 200 ? -69.134 -18.559 98.220 1.00 62.03 200 SER A O 1
ATOM 1612 N N . SER A 1 201 ? -70.060 -20.337 99.230 1.00 65.69 201 SER A N 1
ATOM 1613 C CA . SER A 1 201 ? -69.408 -21.338 98.368 1.00 65.69 201 SER A CA 1
ATOM 1614 C C . SER A 1 201 ? -69.848 -21.238 96.903 1.00 65.69 201 SER A C 1
ATOM 1616 O O . SER A 1 201 ? -69.038 -21.398 95.993 1.00 65.69 201 SER A O 1
ATOM 1618 N N . GLN A 1 202 ? -71.118 -20.911 96.646 1.00 70.44 202 GLN A N 1
ATOM 1619 C CA . GLN A 1 202 ? -71.643 -20.802 95.283 1.00 70.44 202 GLN A CA 1
ATOM 1620 C C . GLN A 1 202 ? -71.045 -19.607 94.516 1.00 70.44 202 GLN A C 1
ATOM 1622 O O . GLN A 1 202 ? -70.697 -19.734 93.339 1.00 70.44 202 GLN A O 1
ATOM 1627 N N . VAL A 1 203 ? -70.857 -18.463 95.184 1.00 74.12 203 VAL A N 1
ATOM 1628 C CA . VAL A 1 203 ? -70.221 -17.272 94.589 1.00 74.12 203 VAL A CA 1
ATOM 1629 C C . VAL A 1 203 ? -68.747 -17.539 94.266 1.00 74.12 203 VAL A C 1
ATOM 1631 O O . VAL A 1 203 ? -68.279 -17.179 93.182 1.00 74.12 203 VAL A O 1
ATOM 1634 N N . ILE A 1 204 ? -68.024 -18.225 95.157 1.00 72.81 204 ILE A N 1
ATOM 1635 C CA . ILE A 1 204 ? -66.610 -18.562 94.942 1.00 72.81 204 ILE A CA 1
ATOM 1636 C C . ILE A 1 204 ? -66.455 -19.564 93.789 1.00 72.81 204 ILE A C 1
ATOM 1638 O O . ILE A 1 204 ? -65.651 -19.325 92.891 1.00 72.81 204 ILE A O 1
ATOM 1642 N N . ASN A 1 205 ? -67.293 -20.602 93.720 1.00 72.88 205 ASN A N 1
ATOM 1643 C CA . ASN A 1 205 ? -67.269 -21.569 92.615 1.00 72.88 205 ASN A CA 1
ATOM 1644 C C . ASN A 1 205 ? -67.583 -20.923 91.257 1.00 72.88 205 ASN A C 1
ATOM 1646 O O . ASN A 1 205 ? -66.928 -21.214 90.258 1.00 72.88 205 ASN A O 1
ATOM 1650 N N . THR A 1 206 ? -68.522 -19.974 91.220 1.00 79.62 206 THR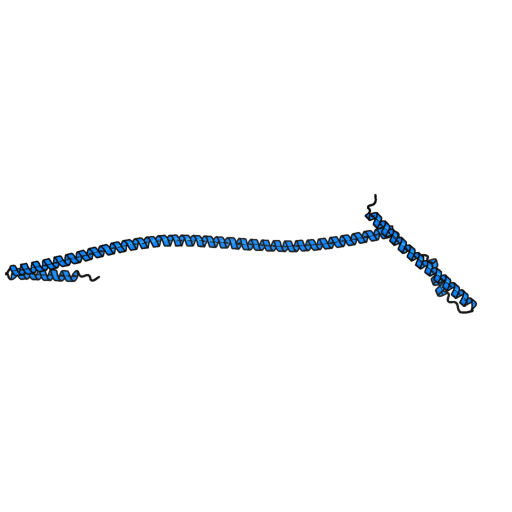 A N 1
ATOM 1651 C CA . THR A 1 206 ? -68.815 -19.204 89.998 1.00 79.62 206 THR A CA 1
ATOM 1652 C C . THR A 1 206 ? -67.620 -18.336 89.577 1.00 79.62 206 THR A C 1
ATOM 1654 O O . THR A 1 206 ? -67.371 -18.134 88.388 1.00 79.62 206 THR A O 1
ATOM 1657 N N . THR A 1 207 ? -66.861 -17.827 90.549 1.00 78.50 207 THR A N 1
ATOM 1658 C CA . THR A 1 207 ? -65.658 -17.018 90.309 1.00 78.50 207 THR A CA 1
ATOM 1659 C C . THR A 1 207 ? -64.502 -17.876 89.784 1.00 78.50 207 THR A C 1
ATOM 1661 O O . THR A 1 207 ? -63.822 -17.466 88.845 1.00 78.50 207 THR A O 1
ATOM 1664 N N . ILE A 1 208 ? -64.332 -19.090 90.314 1.00 76.06 208 ILE A N 1
ATOM 1665 C CA . ILE A 1 208 ? -63.355 -20.080 89.835 1.00 76.06 208 ILE A CA 1
ATOM 1666 C C . ILE A 1 208 ? -63.639 -20.471 88.377 1.00 76.06 208 ILE A C 1
ATOM 1668 O O . ILE A 1 208 ? -62.738 -20.437 87.543 1.00 76.06 208 ILE A O 1
ATOM 1672 N N . GLU A 1 209 ? -64.890 -20.768 88.022 1.00 78.56 209 GLU A N 1
ATOM 1673 C CA . GLU A 1 209 ? -65.237 -21.141 86.641 1.00 78.56 209 GLU A CA 1
ATOM 1674 C C . GLU A 1 209 ? -65.055 -19.984 85.642 1.00 78.56 209 GLU A C 1
ATOM 1676 O O . GLU A 1 209 ? -64.618 -20.197 84.505 1.00 78.56 209 GLU A O 1
ATOM 1681 N N . LYS A 1 210 ? -65.297 -18.734 86.065 1.00 80.56 210 LYS A N 1
ATOM 1682 C CA . LYS A 1 210 ? -64.957 -17.549 85.257 1.00 80.56 210 LYS A CA 1
ATOM 1683 C C . LYS A 1 210 ? -63.447 -17.415 85.042 1.00 80.56 210 LYS A C 1
ATOM 1685 O O . LYS A 1 210 ? -63.028 -17.146 83.916 1.00 80.56 210 LYS A O 1
ATOM 1690 N N . LEU A 1 211 ? -62.638 -17.651 86.078 1.00 76.44 211 LEU A N 1
ATOM 1691 C CA . LEU A 1 211 ? -61.174 -17.663 85.976 1.00 76.44 211 LEU A CA 1
ATOM 1692 C C . LEU A 1 211 ? -60.684 -18.751 85.003 1.00 76.44 211 LEU A C 1
ATOM 1694 O O . LEU A 1 211 ? -59.940 -18.442 84.071 1.00 76.44 211 LEU A O 1
ATOM 1698 N N . LYS A 1 212 ? -61.181 -19.989 85.114 1.00 73.44 212 LYS A N 1
ATOM 1699 C CA . LYS A 1 212 ? -60.850 -21.079 84.173 1.00 73.44 212 LYS A CA 1
ATOM 1700 C C . LYS A 1 212 ? -61.228 -20.762 82.728 1.00 73.44 212 LYS A C 1
ATOM 1702 O O . LYS A 1 212 ? -60.470 -21.056 81.803 1.00 73.44 212 LYS A O 1
ATOM 1707 N N . SER A 1 213 ? -62.390 -20.148 82.523 1.00 75.81 213 SER A N 1
ATOM 1708 C CA . SER A 1 213 ? -62.853 -19.746 81.191 1.00 75.81 213 SER A CA 1
ATOM 1709 C C . SER A 1 213 ? -61.934 -18.685 80.577 1.00 75.81 213 SER A C 1
ATOM 1711 O O . SER A 1 213 ? -61.594 -18.781 79.400 1.00 75.81 213 SER A O 1
ATOM 1713 N N . SER A 1 214 ? -61.452 -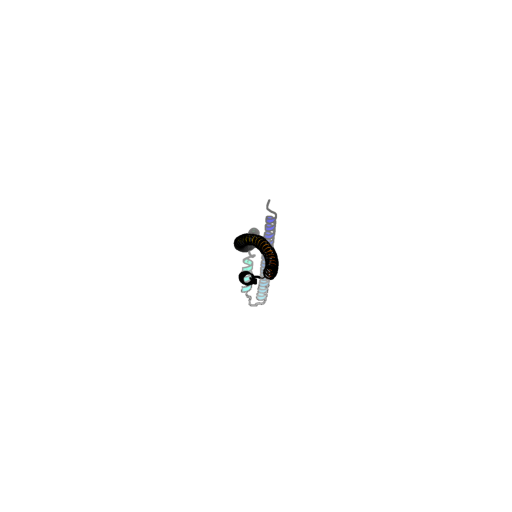17.735 81.388 1.00 69.69 214 SER A N 1
ATOM 1714 C CA . SER A 1 214 ? -60.483 -16.723 80.948 1.00 69.69 214 SER A CA 1
ATOM 1715 C C . SER A 1 214 ? -59.090 -17.294 80.625 1.00 69.69 214 SER A C 1
ATOM 1717 O O . SER A 1 214 ? -58.421 -16.784 79.726 1.00 69.69 214 SER A O 1
ATOM 1719 N N . MET A 1 215 ? -58.677 -18.401 81.263 1.00 67.81 215 MET A N 1
ATOM 1720 C CA . MET A 1 215 ? -57.431 -19.106 80.915 1.00 67.81 215 MET A CA 1
ATOM 1721 C C . MET A 1 215 ? -57.486 -19.758 79.528 1.00 67.81 215 MET A C 1
ATOM 1723 O O . MET A 1 215 ? -56.500 -19.724 78.793 1.00 67.81 215 MET A O 1
ATOM 1727 N N . LYS A 1 216 ? -58.631 -20.340 79.145 1.00 63.62 216 LYS A N 1
ATOM 1728 C CA . LYS A 1 216 ? -58.786 -20.984 77.829 1.00 63.62 216 LYS A CA 1
ATOM 1729 C C . LYS A 1 216 ? -58.706 -19.990 76.673 1.00 63.62 216 LYS A C 1
ATOM 1731 O O . LYS A 1 216 ? -58.170 -20.333 75.629 1.00 63.62 216 LYS A O 1
ATOM 1736 N N . THR A 1 217 ? -59.189 -18.764 76.857 1.00 55.66 217 THR A N 1
ATOM 1737 C CA . THR A 1 217 ? -59.142 -17.718 75.820 1.00 55.66 217 THR A CA 1
ATOM 1738 C C . THR A 1 217 ? -57.775 -17.050 75.675 1.00 55.66 217 THR A C 1
ATOM 1740 O O . THR A 1 217 ? -57.521 -16.426 74.653 1.00 55.66 217 THR A O 1
ATOM 1743 N N . SER A 1 218 ? -56.892 -17.176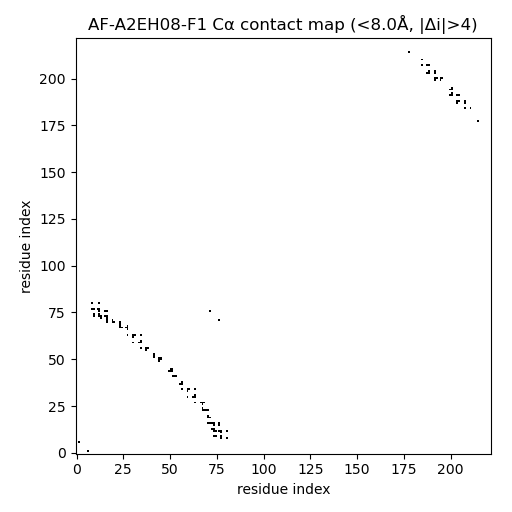 76.673 1.00 50.78 218 SER A N 1
ATOM 1744 C CA . SER A 1 218 ? -55.537 -16.607 76.634 1.00 50.78 218 SER A CA 1
ATOM 1745 C C . SER A 1 218 ? -54.495 -17.542 76.003 1.00 50.78 218 SER A C 1
ATOM 1747 O O . SER A 1 218 ? -53.343 -17.138 75.849 1.00 50.78 218 SER A O 1
ATOM 1749 N N . SER A 1 219 ? -54.866 -18.776 75.638 1.00 45.44 219 SER A N 1
ATOM 1750 C CA . SER A 1 219 ? -54.031 -19.622 74.775 1.00 45.44 219 SER A CA 1
ATOM 1751 C C . SER A 1 219 ? -54.245 -19.186 73.330 1.00 45.44 219 SER A C 1
ATOM 1753 O O . SER A 1 219 ? -55.078 -19.737 72.617 1.00 45.44 219 SER A O 1
ATOM 1755 N N . ILE A 1 220 ? -53.534 -18.139 72.913 1.00 42.09 220 ILE A N 1
ATOM 1756 C CA . ILE A 1 220 ? -53.258 -17.951 71.493 1.00 42.09 220 ILE A CA 1
ATOM 1757 C C . ILE A 1 220 ? -52.157 -18.961 71.182 1.00 42.09 220 ILE A C 1
ATOM 1759 O O . ILE A 1 220 ? -50.995 -18.740 71.522 1.00 42.09 220 ILE A O 1
ATOM 1763 N N . ASP A 1 221 ? -52.559 -20.102 70.625 1.00 42.31 221 ASP A N 1
ATOM 1764 C CA . ASP A 1 221 ? -51.642 -21.008 69.943 1.00 42.31 221 ASP A CA 1
ATOM 1765 C C . ASP A 1 221 ? -51.061 -20.230 68.750 1.00 42.31 221 ASP A C 1
ATOM 1767 O O . ASP A 1 221 ? -51.778 -19.918 67.795 1.00 42.31 221 ASP A O 1
ATOM 1771 N N . ILE A 1 222 ? -49.790 -19.836 68.867 1.00 36.66 222 ILE A N 1
ATOM 1772 C CA . ILE A 1 222 ? -48.958 -19.359 67.753 1.00 36.66 222 ILE A CA 1
ATOM 1773 C C . ILE A 1 222 ? -48.269 -20.572 67.139 1.00 36.66 222 ILE A C 1
ATOM 1775 O O . ILE A 1 222 ? -47.651 -21.336 67.918 1.00 36.66 222 ILE A O 1
#

Foldseek 3Di:
DDDPVLVVLLVVLVVQQVVLVVVLVVVLVVLVVVLVVLVVVQVVCVVVVHDRDCVVNVVSVVVNVVPGDDTDHSVRSSVVVVVVVVVVVVVVVVVVVVVVVVVVVVVVVVVVVVVVVVVVVVVVVVVVVVVVVVVVVVVVVVVVVVVVVVVVVVVVVVVVVVVVVVVVVVVVVLVVVVVVLVVVLVVLVVVLVVPPDDVVNVVSVVVSVVSVVVNVVPPPPD

Radius of gyration: 71.7 Å; Cα contacts (8 Å, |Δi|>4): 71; chains: 1; bounding box: 116×46×189 Å

Solvent-accessible surface area (backbone atoms only — not comparable to full-atom values): 11993 Å² total; per-residue (Å²): 131,80,52,73,68,55,56,50,42,49,53,53,15,43,55,50,29,51,52,48,44,55,49,27,52,52,53,40,53,50,44,50,54,49,38,55,52,45,52,53,50,44,57,50,32,53,74,70,74,44,90,71,76,58,69,65,47,53,52,37,51,52,51,53,72,66,49,60,66,89,65,66,52,33,68,58,43,35,52,52,51,52,52,50,52,50,52,52,51,51,50,53,52,48,55,53,48,53,53,49,50,52,51,49,53,55,50,49,55,51,50,56,49,51,54,52,50,50,52,52,50,52,52,51,49,53,53,48,52,53,49,52,54,51,51,50,54,51,50,53,51,51,49,53,53,50,55,51,52,53,51,51,50,54,50,51,53,49,53,50,53,52,52,50,52,51,51,54,50,51,52,52,49,51,53,50,51,51,52,54,49,53,53,49,50,54,50,50,52,56,50,42,69,71,62,83,44,75,74,62,37,54,56,50,53,55,50,49,54,52,52,56,54,55,55,64,70,66,63,74,85,126

pLDDT: mean 89.34, std 11.95, range [36.66, 98.38]

Sequence (222 aa):
MESKEEQFLDLIAENTQLKEEIKSVQEFNKLVSLLDQAYLIMCREQSLNEQVDLTKLDKLITSVTSGMRPVNSAESWKYKLKQEIYKKSNHQTKLTFDNLSDRKNKSQAKLDNIQKDIQVYQSKLSQTTKSLNSAQQMRDKLKSQLDELSKDVEKSKTNLNELKTQVEIEQASNIQIKRTMEQTEQKLVSFSESLGGAASSQVINTTIEKLKSSMKTSSIDI